Protein AF-A0A367IUX5-F1 (afdb_monomer_lite)

Foldseek 3Di:
DDDDQCPDFQNDPVLLVCCQDQVLLQLVCCVPPVDDRPQKHWDDPVVDPDDFSTKIDGPDQPPDAIEGETEGQEADPVVVVVVLVVQVVSCVVRVHFHEYEYLYAHYYDPCCVPPAWDADPSGNLKIWGDDPPRHPTYIYGYCVSCVVVVPDPDDGRSVSVSSVVVNVCPPVVVVVVVLVVLLVVLVVQLVVLVCQCPDPPDDPDPSVVVSVVSNVVSVVVNVVSVVVVVVVPPPDDDDDDDDPDDDDDDDDDDDDDDDPDPDPPDPPPDDDDDDDDDD

pLDDT: mean 72.61, std 21.46, range [25.81, 96.94]

Radius of gyration: 27.51 Å; chains: 1; bounding box: 72×72×65 Å

Secondary structure (DSSP, 8-state):
----GGGSTT--HHHHHHHTSHHHHHHHHHHHH-PPTTSEEEEP-TTSSS--SEEEEESSTTSS--EEEEEEEEE-HHHHHHHHHHHHHHHHHHSSPPEEEEEEEEEE-HHIIIIIEEE-SS-TT-EEE--TTT-SEEEEE-TGGGHHHHTSSSPPPHHHHHHHHHHHHHSTTTHHHHHHHHHHHHHHHHHHHHHHHT-TT--SSHHHHHHHHHHHHHHHHHHHHHHHHHTTT------PPPPS-------------------SSSSSS----------

Structure (mmCIF, N/CA/C/O backbone):
data_AF-A0A367IUX5-F1
#
_entry.id   AF-A0A367IUX5-F1
#
loop_
_atom_site.group_PDB
_atom_site.id
_atom_site.type_symbol
_atom_site.label_atom_id
_atom_site.label_alt_id
_atom_site.label_comp_id
_atom_site.label_asym_id
_atom_site.label_entity_id
_atom_site.label_seq_id
_atom_site.pdbx_PDB_ins_code
_atom_site.Cartn_x
_atom_site.Cartn_y
_atom_site.Cartn_z
_atom_site.occupancy
_atom_site.B_iso_or_equiv
_atom_site.auth_seq_id
_atom_site.auth_comp_id
_atom_site.auth_asym_id
_atom_site.auth_atom_id
_atom_site.pdbx_PDB_model_num
ATOM 1 N N . PHE A 1 1 ? -21.034 15.510 -16.695 1.00 32.72 1 PHE A N 1
ATOM 2 C CA . PHE A 1 1 ? -19.588 15.496 -16.993 1.00 32.72 1 PHE A CA 1
ATOM 3 C C . PHE A 1 1 ? -18.874 14.576 -16.005 1.00 32.72 1 PHE A C 1
ATOM 5 O O . PHE A 1 1 ? -19.117 14.697 -14.811 1.00 32.72 1 PHE A O 1
ATOM 12 N N . LYS A 1 2 ? -18.080 13.605 -16.476 1.00 25.97 2 LYS A N 1
ATOM 13 C CA . LYS A 1 2 ? -17.294 12.673 -15.644 1.00 25.97 2 LYS A CA 1
ATOM 14 C C . LYS A 1 2 ? -15.874 12.671 -16.215 1.00 25.97 2 LYS A C 1
ATOM 16 O O . LYS A 1 2 ? -15.714 12.341 -17.384 1.00 25.97 2 LYS A O 1
ATOM 21 N N . LEU A 1 3 ? -14.893 13.092 -15.419 1.00 25.81 3 LEU A N 1
ATOM 22 C CA . LEU A 1 3 ? -13.474 13.107 -15.800 1.00 25.81 3 LEU A CA 1
ATOM 23 C C . LEU A 1 3 ? -13.003 11.704 -16.230 1.00 25.81 3 LEU A C 1
ATOM 25 O O . LEU A 1 3 ? -13.494 10.696 -15.702 1.00 25.81 3 LEU A O 1
ATOM 29 N N . SER A 1 4 ? -12.060 11.638 -17.180 1.00 30.62 4 SER A N 1
ATOM 30 C CA . SER A 1 4 ? -11.459 10.381 -17.639 1.00 30.62 4 SER A CA 1
ATOM 31 C C . SER A 1 4 ? -10.750 9.672 -16.474 1.00 30.62 4 SER A C 1
ATOM 33 O O . SER A 1 4 ? -10.143 10.290 -15.601 1.00 30.62 4 SER A O 1
ATOM 35 N N . LYS A 1 5 ? -10.874 8.339 -16.411 1.00 41.50 5 LYS A N 1
ATOM 36 C CA . LYS A 1 5 ? -10.433 7.523 -15.261 1.00 41.50 5 LYS A CA 1
ATOM 37 C C . LYS A 1 5 ? -8.912 7.494 -15.039 1.00 41.50 5 LYS A C 1
ATOM 39 O O . LYS A 1 5 ? -8.492 6.938 -14.034 1.00 41.50 5 LYS A O 1
ATOM 44 N N . GLN A 1 6 ? -8.113 8.042 -15.953 1.00 37.59 6 GLN A N 1
ATOM 45 C CA . GLN A 1 6 ? -6.649 7.940 -15.916 1.00 37.59 6 GLN A CA 1
ATOM 46 C C . GLN A 1 6 ? -6.000 8.949 -14.952 1.00 37.59 6 GLN A C 1
ATOM 48 O O . GLN A 1 6 ? -4.870 8.748 -14.541 1.00 37.59 6 GLN A O 1
ATOM 53 N N . HIS A 1 7 ? -6.751 9.959 -14.499 1.00 37.19 7 HIS A N 1
ATOM 54 C CA . HIS A 1 7 ? -6.278 10.981 -13.556 1.00 37.19 7 HIS A CA 1
ATOM 55 C C . HIS A 1 7 ? -7.108 11.029 -12.265 1.00 37.19 7 HIS A C 1
ATOM 57 O O . HIS A 1 7 ? -7.299 12.087 -11.663 1.00 37.19 7 HIS A O 1
ATOM 63 N N . LYS A 1 8 ? -7.650 9.888 -11.821 1.00 37.97 8 LYS A N 1
ATOM 64 C CA . LYS A 1 8 ? -8.177 9.800 -10.453 1.00 37.97 8 LYS A CA 1
ATOM 65 C C . LYS A 1 8 ? -7.012 9.553 -9.484 1.00 37.97 8 LYS A C 1
ATOM 67 O O . LYS A 1 8 ? -6.176 8.704 -9.780 1.00 37.97 8 LYS A O 1
ATOM 72 N N . PRO A 1 9 ? -6.959 10.216 -8.316 1.00 37.00 9 PRO A N 1
ATOM 73 C CA . PRO A 1 9 ? -6.072 9.797 -7.229 1.00 37.00 9 PRO A CA 1
ATOM 74 C C . PRO A 1 9 ? -6.281 8.295 -6.943 1.00 37.00 9 PRO A C 1
ATOM 76 O O . PRO A 1 9 ? -7.422 7.884 -6.719 1.00 37.00 9 PRO A O 1
ATOM 79 N N . GLY A 1 10 ? -5.222 7.480 -7.041 1.00 46.41 10 GLY A N 1
ATOM 80 C CA . GLY A 1 10 ? -5.299 6.007 -6.962 1.00 46.41 10 GLY A CA 1
ATOM 81 C C . GLY A 1 10 ? -5.536 5.265 -8.291 1.00 46.41 10 GLY A C 1
ATOM 82 O O . GLY A 1 10 ? -5.958 4.112 -8.290 1.00 46.41 10 GLY A O 1
ATOM 83 N N . ALA A 1 11 ? -5.324 5.911 -9.445 1.00 47.44 11 ALA A N 1
ATOM 84 C CA . ALA A 1 11 ? -5.428 5.281 -10.771 1.00 47.44 11 ALA A CA 1
ATOM 85 C C . ALA A 1 11 ? -4.077 4.903 -11.401 1.00 47.44 11 ALA A C 1
ATOM 87 O O . ALA A 1 11 ? -4.065 4.459 -12.553 1.00 47.44 11 ALA A O 1
ATOM 88 N N . ASP A 1 12 ? -2.962 5.063 -10.681 1.00 60.56 12 ASP A N 1
ATOM 89 C CA . ASP A 1 12 ? -1.656 4.715 -11.229 1.00 60.56 12 ASP A CA 1
ATOM 90 C C . ASP A 1 12 ? -1.530 3.193 -11.419 1.00 60.56 12 ASP A C 1
ATOM 92 O O . ASP A 1 12 ? -1.576 2.382 -10.487 1.00 60.56 12 ASP A O 1
ATOM 96 N N . ARG A 1 13 ? -1.407 2.799 -12.687 1.00 64.12 13 ARG A N 1
ATOM 97 C CA . ARG A 1 13 ? -1.283 1.399 -13.089 1.00 64.12 13 ARG A CA 1
ATOM 98 C C . ARG A 1 13 ? 0.085 0.839 -12.715 1.00 64.12 13 ARG A C 1
ATOM 100 O O . ARG A 1 13 ? 0.167 -0.369 -12.494 1.00 64.12 13 ARG A O 1
ATOM 107 N N . LEU A 1 14 ? 1.127 1.668 -12.639 1.00 69.69 14 LEU A N 1
ATOM 108 C CA . LEU A 1 14 ? 2.489 1.221 -12.349 1.00 69.69 14 LEU A CA 1
ATOM 109 C C . LEU A 1 14 ? 2.650 0.841 -10.879 1.00 69.69 14 LEU A C 1
ATOM 111 O O . LEU A 1 14 ? 3.039 -0.295 -10.602 1.00 69.69 14 LEU A O 1
ATOM 115 N N . SER A 1 15 ? 2.227 1.709 -9.960 1.00 75.12 15 SER A N 1
ATOM 116 C CA . SER A 1 15 ? 2.099 1.439 -8.524 1.00 75.12 15 SER A CA 1
ATOM 117 C C . SER A 1 15 ? 1.393 0.112 -8.258 1.00 75.12 15 SER A C 1
ATOM 119 O O . SER A 1 15 ? 1.871 -0.746 -7.509 1.00 75.12 15 SER A O 1
ATOM 121 N N . ARG A 1 16 ? 0.258 -0.108 -8.934 1.00 76.44 16 ARG A N 1
ATOM 122 C CA . ARG A 1 16 ? -0.513 -1.342 -8.777 1.00 76.44 16 ARG A CA 1
ATOM 123 C C . ARG A 1 16 ? 0.230 -2.556 -9.331 1.00 76.44 16 ARG A C 1
ATOM 125 O O . ARG A 1 16 ? 0.238 -3.598 -8.686 1.00 76.44 16 ARG A O 1
ATOM 132 N N . LEU A 1 17 ? 0.870 -2.448 -10.495 1.00 77.88 17 LEU A N 1
ATOM 133 C CA . LEU A 1 17 ? 1.669 -3.538 -11.068 1.00 77.88 17 LEU A CA 1
ATOM 134 C C . LEU A 1 17 ? 2.865 -3.905 -10.182 1.00 77.88 17 LEU A C 1
ATOM 136 O O . LEU A 1 17 ? 3.148 -5.096 -10.028 1.00 77.88 17 LEU A O 1
ATOM 140 N N . LEU A 1 18 ? 3.527 -2.912 -9.582 1.00 82.62 18 LEU A N 1
ATOM 141 C CA . LEU A 1 18 ? 4.604 -3.107 -8.613 1.00 82.62 18 LEU A CA 1
ATOM 142 C C . LEU A 1 18 ? 4.091 -3.848 -7.374 1.00 82.62 18 LEU A C 1
ATOM 144 O O . LEU A 1 18 ? 4.681 -4.844 -6.962 1.00 82.62 18 LEU A O 1
ATOM 148 N N . ALA A 1 19 ? 2.951 -3.419 -6.835 1.00 86.56 19 ALA A N 1
ATOM 149 C CA . ALA A 1 19 ? 2.323 -4.036 -5.671 1.00 86.56 19 ALA A CA 1
ATOM 150 C C . ALA A 1 19 ? 1.877 -5.493 -5.895 1.00 86.56 19 ALA A C 1
ATOM 152 O O . ALA A 1 19 ? 1.728 -6.264 -4.950 1.00 86.56 19 ALA A O 1
ATOM 153 N N . LEU A 1 20 ? 1.702 -5.919 -7.145 1.00 87.75 20 LEU A N 1
ATOM 154 C CA . LEU A 1 20 ? 1.392 -7.312 -7.466 1.00 87.75 20 LEU A CA 1
ATOM 155 C C . LEU A 1 20 ? 2.636 -8.211 -7.564 1.00 87.75 20 LEU A C 1
ATOM 157 O O . LEU A 1 20 ? 2.483 -9.433 -7.624 1.00 87.75 20 LEU A O 1
ATOM 161 N N . GLN A 1 21 ? 3.853 -7.652 -7.565 1.00 87.94 21 GLN A N 1
ATOM 162 C CA . GLN A 1 21 ? 5.078 -8.446 -7.680 1.00 87.94 21 GLN A CA 1
ATOM 163 C C . GLN A 1 21 ? 5.374 -9.216 -6.380 1.00 87.94 21 GLN A C 1
ATOM 165 O O . GLN A 1 21 ? 5.362 -8.616 -5.300 1.00 87.94 21 GLN A O 1
ATOM 170 N N . PRO A 1 22 ? 5.698 -10.523 -6.440 1.00 91.00 22 PRO A N 1
ATOM 171 C CA . PRO A 1 22 ? 5.995 -11.326 -5.252 1.00 91.00 22 PRO A CA 1
ATOM 172 C C . PRO A 1 22 ? 7.094 -10.738 -4.359 1.00 91.00 22 PRO A C 1
ATOM 174 O O . PRO A 1 22 ? 6.989 -10.785 -3.134 1.00 91.00 22 PRO A O 1
ATOM 177 N N . GLU A 1 23 ? 8.138 -10.160 -4.949 1.00 89.75 23 GLU A N 1
ATOM 178 C CA . GLU A 1 23 ? 9.260 -9.534 -4.245 1.00 89.75 23 GLU A CA 1
ATOM 179 C C . GLU A 1 23 ? 8.805 -8.313 -3.443 1.00 89.75 23 GLU A C 1
ATOM 181 O O . GLU A 1 23 ? 9.247 -8.108 -2.309 1.00 89.75 23 GLU A O 1
ATOM 186 N N . PHE A 1 24 ? 7.876 -7.538 -4.004 1.00 90.06 24 PHE A N 1
ATOM 187 C CA . PHE A 1 24 ? 7.285 -6.392 -3.332 1.00 90.06 24 PHE A CA 1
ATOM 188 C C . PHE A 1 24 ? 6.382 -6.834 -2.176 1.00 90.06 24 PHE A C 1
ATOM 190 O O . PHE A 1 24 ? 6.532 -6.348 -1.055 1.00 90.06 24 PHE A O 1
ATOM 197 N N . ILE A 1 25 ? 5.509 -7.821 -2.407 1.00 93.25 25 ILE A N 1
ATOM 198 C CA . ILE A 1 25 ? 4.642 -8.402 -1.368 1.00 93.25 25 ILE A CA 1
ATOM 199 C C . ILE A 1 25 ? 5.485 -8.919 -0.195 1.00 93.25 25 ILE A C 1
ATOM 201 O O . ILE A 1 25 ? 5.195 -8.630 0.969 1.00 93.25 25 ILE A O 1
ATOM 205 N N . ASN A 1 26 ? 6.552 -9.664 -0.492 1.00 93.19 26 ASN A N 1
ATOM 206 C CA . ASN A 1 26 ? 7.465 -10.190 0.519 1.00 93.19 26 ASN A CA 1
ATOM 207 C C . ASN A 1 26 ? 8.174 -9.062 1.272 1.00 93.19 26 ASN A C 1
ATOM 209 O O . ASN A 1 26 ? 8.231 -9.107 2.494 1.00 93.19 26 ASN A O 1
ATOM 213 N N . SER A 1 27 ? 8.651 -8.030 0.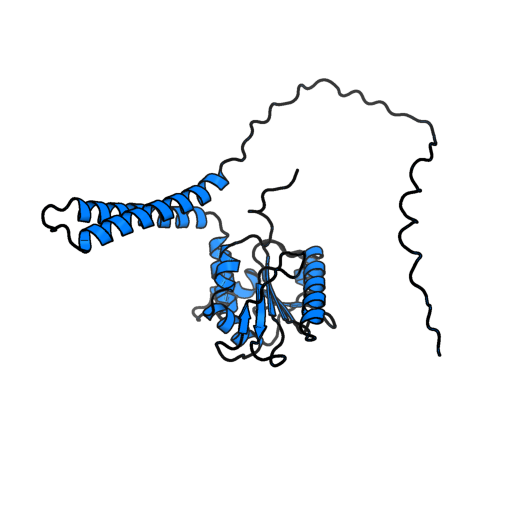572 1.00 91.94 27 SER A N 1
ATOM 214 C CA . SER A 1 27 ? 9.284 -6.865 1.201 1.00 91.94 27 SER A CA 1
ATOM 215 C C . SER A 1 27 ? 8.344 -6.155 2.178 1.00 91.94 27 SER A C 1
ATOM 217 O O . SER A 1 27 ? 8.722 -5.908 3.322 1.00 91.94 27 SER A O 1
ATOM 219 N N . VAL A 1 28 ? 7.102 -5.882 1.765 1.00 93.19 28 VAL A N 1
ATOM 220 C CA . VAL A 1 28 ? 6.104 -5.207 2.611 1.00 93.19 28 VAL A CA 1
ATOM 221 C C . VAL A 1 28 ? 5.730 -6.064 3.820 1.00 93.19 28 VAL A C 1
ATOM 223 O O . VAL A 1 28 ? 5.718 -5.583 4.951 1.00 93.19 28 VAL A O 1
ATOM 226 N N . THR A 1 29 ? 5.436 -7.347 3.604 1.00 94.81 29 THR A N 1
ATOM 227 C CA . THR A 1 29 ? 4.988 -8.251 4.676 1.00 94.81 29 THR A CA 1
ATOM 228 C C . THR A 1 29 ? 6.116 -8.625 5.639 1.00 94.81 29 THR A C 1
ATOM 230 O O . THR A 1 29 ? 5.873 -8.772 6.837 1.00 94.81 29 THR A O 1
ATOM 233 N N . ALA A 1 30 ? 7.358 -8.720 5.166 1.00 93.38 30 ALA A N 1
ATOM 234 C CA . ALA A 1 30 ? 8.521 -8.860 6.033 1.00 93.38 30 ALA A CA 1
ATOM 235 C C . ALA A 1 30 ? 8.727 -7.593 6.871 1.00 93.38 30 ALA A C 1
ATOM 237 O O . ALA A 1 30 ? 8.881 -7.696 8.083 1.00 93.38 30 ALA A O 1
ATOM 238 N N . ALA A 1 31 ? 8.650 -6.410 6.253 1.00 91.94 31 ALA A N 1
ATOM 239 C CA . ALA A 1 31 ? 8.836 -5.146 6.956 1.00 91.94 31 ALA A CA 1
ATOM 240 C C . ALA A 1 31 ? 7.784 -4.930 8.052 1.00 91.94 31 ALA A C 1
ATOM 242 O O . ALA A 1 31 ? 8.153 -4.662 9.187 1.00 91.94 31 ALA A O 1
ATOM 243 N N . LEU A 1 32 ? 6.491 -5.080 7.746 1.00 93.19 32 LEU A N 1
ATOM 244 C CA . LEU A 1 32 ? 5.421 -4.726 8.686 1.00 93.19 32 LEU A CA 1
ATOM 245 C C . LEU A 1 32 ? 5.172 -5.777 9.773 1.00 93.19 32 LEU A C 1
ATOM 247 O O . LEU A 1 32 ? 4.823 -5.428 10.898 1.00 93.19 32 LEU A O 1
ATOM 251 N N . ILE A 1 33 ? 5.288 -7.065 9.437 1.00 93.88 33 ILE A N 1
ATOM 252 C CA . ILE A 1 33 ? 4.829 -8.163 10.308 1.00 93.88 33 ILE A CA 1
ATOM 253 C C . ILE A 1 33 ? 5.815 -9.334 10.389 1.00 93.88 33 ILE A C 1
ATOM 255 O O . ILE A 1 33 ? 5.454 -10.393 10.902 1.00 93.88 33 ILE A O 1
ATOM 259 N N . ASN A 1 34 ? 7.050 -9.166 9.898 1.00 93.31 34 ASN A N 1
ATOM 260 C CA . ASN A 1 34 ? 8.096 -10.196 9.894 1.00 93.31 34 ASN A CA 1
ATOM 261 C C . ASN A 1 34 ? 7.632 -11.530 9.280 1.00 93.31 34 ASN A C 1
ATOM 263 O O . ASN A 1 34 ? 7.976 -12.611 9.762 1.00 93.31 34 ASN A O 1
ATOM 267 N N . SER A 1 35 ? 6.806 -11.468 8.229 1.00 93.50 35 SER A N 1
ATOM 268 C CA . SER A 1 35 ? 6.294 -12.675 7.579 1.00 93.50 35 SER A CA 1
ATOM 269 C C . SER A 1 35 ? 7.365 -13.354 6.710 1.00 93.50 35 SER A C 1
ATOM 271 O O . SER A 1 35 ? 8.092 -12.660 5.998 1.00 93.50 35 SER A O 1
ATOM 273 N N . PRO A 1 36 ? 7.449 -14.700 6.695 1.00 93.94 36 PRO A N 1
ATOM 274 C CA . PRO A 1 36 ? 8.326 -15.418 5.774 1.00 93.94 36 PRO A CA 1
ATOM 275 C C . PRO A 1 36 ? 7.927 -15.213 4.306 1.00 93.94 36 PRO A C 1
ATOM 277 O O . PRO A 1 36 ? 6.737 -15.187 3.971 1.00 93.94 36 PRO A O 1
ATOM 280 N N . SER A 1 37 ? 8.915 -15.165 3.412 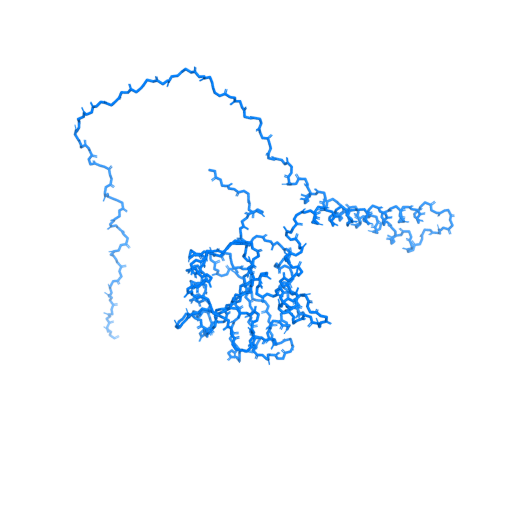1.00 93.44 37 SER A N 1
ATOM 281 C CA . SER A 1 37 ? 8.693 -15.022 1.970 1.00 93.44 37 SER A CA 1
ATOM 282 C C . SER A 1 37 ? 7.753 -16.092 1.406 1.00 93.44 37 SER A C 1
ATOM 284 O O . SER A 1 37 ? 7.843 -17.273 1.739 1.00 93.44 37 SER A O 1
ATOM 286 N N . GLY A 1 38 ? 6.847 -15.681 0.519 1.00 92.56 38 GLY A N 1
ATOM 287 C CA . GLY A 1 38 ? 5.880 -16.557 -0.146 1.00 92.56 38 GLY A CA 1
ATOM 288 C C . GLY A 1 38 ? 4.644 -16.906 0.689 1.00 92.56 38 GLY A C 1
ATOM 289 O O . GLY A 1 38 ? 3.773 -17.629 0.191 1.00 92.56 38 GLY A O 1
ATOM 290 N N . THR A 1 39 ? 4.537 -16.388 1.917 1.00 95.00 39 THR A N 1
ATOM 291 C CA . THR A 1 39 ? 3.391 -16.611 2.817 1.00 95.00 39 THR A CA 1
ATOM 292 C C . THR A 1 39 ? 2.149 -15.826 2.402 1.00 95.00 39 THR A C 1
ATOM 294 O O . THR A 1 39 ? 1.029 -16.295 2.610 1.00 95.00 39 THR A O 1
ATOM 297 N N . HIS A 1 40 ? 2.333 -14.646 1.812 1.00 94.94 40 HIS A N 1
ATOM 298 C CA . HIS A 1 40 ? 1.250 -13.752 1.411 1.00 94.94 40 HIS A CA 1
ATOM 299 C C . HIS A 1 40 ? 1.038 -13.756 -0.104 1.00 94.94 40 HIS A C 1
ATOM 301 O O . HIS A 1 40 ? 1.956 -14.041 -0.875 1.00 94.94 40 HIS A O 1
ATOM 307 N N . ILE A 1 41 ? -0.188 -13.446 -0.520 1.00 93.56 41 ILE A N 1
ATOM 308 C CA . ILE A 1 41 ? -0.580 -13.220 -1.915 1.00 93.56 41 ILE A CA 1
ATOM 309 C C . ILE A 1 41 ? -1.459 -11.983 -2.016 1.00 93.56 41 ILE A C 1
ATOM 311 O O . ILE A 1 41 ? -2.090 -11.588 -1.036 1.00 93.56 41 ILE A O 1
ATOM 315 N N . SER A 1 42 ? -1.547 -11.424 -3.219 1.00 90.94 42 SER A N 1
ATOM 316 C CA . SER A 1 42 ? -2.590 -10.459 -3.545 1.00 90.94 42 SER A CA 1
ATOM 317 C C . SER A 1 42 ? -3.949 -11.160 -3.648 1.00 90.94 42 SER A C 1
ATOM 319 O O . SER A 1 42 ? -4.083 -12.172 -4.341 1.00 90.94 42 SER A O 1
ATOM 321 N N . ALA A 1 43 ? -4.947 -10.640 -2.936 1.00 86.38 43 ALA A N 1
ATOM 322 C CA . ALA A 1 43 ? -6.328 -11.090 -3.024 1.00 86.38 43 ALA A CA 1
ATOM 323 C C . ALA A 1 43 ? -7.089 -10.308 -4.110 1.00 86.38 43 ALA A C 1
ATOM 325 O O . ALA A 1 43 ? -6.878 -9.101 -4.255 1.00 86.38 43 ALA A O 1
ATOM 326 N N . PRO A 1 44 ? -8.027 -10.948 -4.836 1.00 73.31 44 PRO A N 1
ATOM 327 C CA . PRO A 1 44 ? -8.917 -10.236 -5.744 1.00 73.31 44 PRO A CA 1
ATOM 328 C C . PRO A 1 44 ? -9.742 -9.179 -4.999 1.00 73.31 44 PRO A C 1
ATOM 330 O O . PRO A 1 44 ? -10.415 -9.488 -4.017 1.00 73.31 44 PRO A O 1
ATOM 333 N N . THR A 1 45 ? -9.753 -7.948 -5.508 1.00 66.00 45 THR A N 1
ATOM 334 C CA . THR A 1 45 ? -10.511 -6.813 -4.945 1.00 66.00 45 THR A CA 1
ATOM 335 C C . THR A 1 45 ? -11.949 -6.715 -5.477 1.00 66.00 45 THR A C 1
ATOM 337 O O . THR A 1 45 ? -12.675 -5.783 -5.158 1.00 66.00 45 THR A O 1
ATOM 340 N N . ILE A 1 46 ? -12.387 -7.708 -6.261 1.00 56.88 46 ILE A N 1
ATOM 341 C CA . ILE A 1 46 ? -13.652 -7.722 -7.022 1.00 56.88 46 ILE A CA 1
ATOM 342 C C . ILE A 1 46 ? -14.895 -7.751 -6.109 1.00 56.88 46 ILE A C 1
ATOM 344 O O . ILE A 1 46 ? -15.992 -7.410 -6.535 1.00 56.88 46 ILE A O 1
ATOM 348 N N . PHE A 1 47 ? -14.739 -8.147 -4.844 1.00 50.78 47 PHE A N 1
ATOM 349 C CA . PHE A 1 47 ? -15.851 -8.345 -3.906 1.00 50.78 47 PHE A CA 1
ATOM 350 C C . PHE A 1 47 ? -16.405 -7.057 -3.290 1.00 50.78 47 PHE A C 1
ATOM 352 O O . PHE A 1 47 ? -17.327 -7.115 -2.480 1.00 50.78 47 PHE A O 1
ATOM 359 N N . LEU A 1 48 ? -15.844 -5.904 -3.640 1.00 51.66 48 LEU A N 1
ATOM 360 C CA . LEU A 1 48 ? -16.146 -4.638 -3.002 1.00 51.66 48 LEU A CA 1
ATOM 361 C C . LEU A 1 48 ? -16.438 -3.634 -4.117 1.00 51.66 48 LEU A C 1
ATOM 363 O O . LEU A 1 48 ? -15.594 -3.409 -4.976 1.00 51.66 48 LEU A O 1
ATOM 367 N N . ASP A 1 49 ? -17.616 -3.007 -4.105 1.00 44.97 49 ASP A N 1
ATOM 368 C CA . ASP A 1 49 ? -18.037 -1.943 -5.045 1.00 44.97 49 ASP A CA 1
ATOM 369 C C . ASP A 1 49 ? -17.154 -0.666 -4.971 1.00 44.97 49 ASP A C 1
ATOM 371 O O . ASP A 1 49 ? -17.549 0.431 -5.374 1.00 44.97 49 ASP A O 1
ATOM 375 N N . LYS A 1 50 ? -15.946 -0.777 -4.411 1.00 50.78 50 LYS A N 1
ATOM 376 C CA . LYS A 1 50 ? -14.969 0.283 -4.213 1.00 50.78 50 LYS A CA 1
ATOM 377 C C . LYS A 1 50 ? -13.614 -0.177 -4.757 1.00 50.78 50 LYS A C 1
ATOM 379 O O . LYS A 1 50 ? -13.191 -1.302 -4.532 1.00 50.78 50 LYS A O 1
ATOM 384 N N . GLU A 1 51 ? -12.933 0.698 -5.488 1.00 55.75 51 GLU A N 1
ATOM 385 C CA . GLU A 1 51 ? -11.586 0.452 -6.014 1.00 55.75 51 GLU A CA 1
ATOM 386 C C . GLU A 1 51 ? -10.564 0.694 -4.879 1.00 55.75 51 GLU A C 1
ATOM 388 O O . GLU A 1 51 ? -10.264 1.840 -4.540 1.00 55.75 51 GLU A O 1
ATOM 393 N N . TYR A 1 52 ? -10.103 -0.387 -4.244 1.00 66.25 52 TYR A N 1
ATOM 394 C CA . TYR A 1 52 ? -8.866 -0.454 -3.448 1.00 66.25 52 TYR A CA 1
ATOM 395 C C . TYR A 1 52 ? -7.742 -0.790 -4.421 1.00 66.25 52 TYR A C 1
ATOM 397 O O . TYR A 1 52 ? -7.994 -1.508 -5.399 1.00 66.25 52 TYR A O 1
ATOM 405 N N . ASP A 1 53 ? -6.516 -0.357 -4.145 1.00 71.00 53 ASP A N 1
ATOM 406 C CA . ASP A 1 53 ? -5.407 -0.714 -5.028 1.00 71.00 53 ASP A CA 1
ATOM 407 C C . ASP A 1 53 ? -5.047 -2.191 -4.894 1.00 71.00 53 ASP A C 1
ATOM 409 O O . ASP A 1 53 ? -5.199 -2.941 -5.864 1.00 71.00 53 ASP A O 1
ATOM 413 N N . VAL A 1 54 ? -4.606 -2.630 -3.708 1.00 87.44 54 VAL A N 1
ATOM 414 C CA . VAL A 1 54 ? -4.224 -4.030 -3.470 1.00 87.44 54 VAL A CA 1
ATOM 415 C C . VAL A 1 54 ? -4.493 -4.458 -2.023 1.00 87.44 54 VAL A C 1
ATOM 417 O O . VAL A 1 54 ? -4.315 -3.687 -1.085 1.00 87.44 54 VAL A O 1
ATOM 420 N N . ILE A 1 55 ? -4.889 -5.720 -1.825 1.00 92.06 55 ILE A N 1
ATOM 421 C CA . ILE A 1 55 ? -4.974 -6.350 -0.499 1.00 92.06 55 ILE A CA 1
ATOM 422 C C . ILE A 1 55 ? -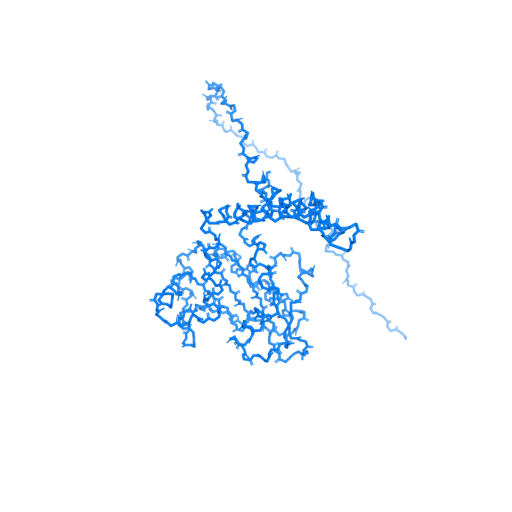4.047 -7.563 -0.473 1.00 92.06 55 ILE A C 1
ATOM 424 O O . ILE A 1 55 ? -4.132 -8.423 -1.350 1.00 92.06 55 ILE A O 1
ATOM 428 N N . TYR A 1 56 ? -3.197 -7.664 0.546 1.00 94.62 56 TYR A N 1
ATOM 429 C CA . TYR A 1 56 ? -2.399 -8.854 0.817 1.00 94.62 56 TYR A CA 1
ATOM 430 C C . TYR A 1 56 ? -3.042 -9.704 1.900 1.00 94.62 56 TYR A C 1
ATOM 432 O O . TYR A 1 56 ? -3.417 -9.209 2.963 1.00 94.62 56 TYR A O 1
ATOM 440 N N . VAL A 1 57 ? -3.126 -11.004 1.640 1.00 94.50 57 VAL A N 1
ATOM 441 C CA . VAL A 1 57 ? -3.676 -11.993 2.569 1.00 94.50 57 VAL A CA 1
ATOM 442 C C . VAL A 1 57 ? -2.719 -13.160 2.720 1.00 94.50 57 VAL A C 1
ATOM 444 O O . VAL A 1 57 ? -1.999 -13.516 1.782 1.00 94.50 57 VAL A O 1
ATOM 447 N N . SER A 1 58 ? -2.697 -13.764 3.905 1.00 94.38 58 SER A N 1
ATOM 448 C CA . SER A 1 58 ? -1.918 -14.977 4.117 1.00 94.38 58 SER A CA 1
ATOM 449 C C . SER A 1 58 ? -2.576 -16.169 3.430 1.00 94.38 58 SER A C 1
ATOM 451 O O . SER A 1 58 ? -3.790 -16.354 3.503 1.00 94.38 58 SER A O 1
ATOM 453 N N . LYS A 1 59 ? -1.755 -17.025 2.817 1.00 92.12 59 LYS A N 1
ATOM 454 C CA . LYS A 1 59 ? -2.180 -18.348 2.337 1.00 92.12 59 LYS A CA 1
ATOM 455 C C . LYS A 1 59 ? -2.587 -19.270 3.487 1.00 92.12 59 LYS A C 1
ATOM 457 O O . LYS A 1 59 ? -3.336 -20.220 3.276 1.00 92.12 59 LYS A O 1
ATOM 462 N N . ILE A 1 60 ? -2.062 -19.017 4.686 1.00 87.81 60 ILE A N 1
ATOM 463 C CA . ILE A 1 60 ? -2.379 -19.774 5.889 1.00 87.81 60 ILE A CA 1
ATOM 464 C C . ILE A 1 60 ? -3.474 -19.002 6.617 1.00 87.81 60 ILE A C 1
ATOM 466 O O . ILE A 1 60 ? -3.266 -17.883 7.087 1.00 87.81 60 ILE A O 1
ATOM 470 N N . ALA A 1 61 ? -4.661 -19.599 6.682 1.00 82.31 61 ALA A N 1
ATOM 471 C CA . ALA A 1 61 ? -5.815 -18.953 7.284 1.00 82.31 61 ALA A CA 1
ATOM 472 C C . ALA A 1 61 ? -5.491 -18.472 8.706 1.00 82.31 61 ALA A C 1
ATOM 474 O O . ALA A 1 61 ? -5.006 -19.232 9.544 1.00 82.31 61 ALA A O 1
ATOM 475 N N . ASN A 1 62 ? -5.785 -17.200 8.961 1.00 77.81 62 ASN A N 1
ATOM 476 C CA . ASN A 1 62 ? -5.688 -16.544 10.261 1.00 77.81 62 ASN A CA 1
ATOM 477 C C . ASN A 1 62 ? -4.292 -16.467 10.906 1.00 77.81 62 ASN A C 1
ATOM 479 O O . ASN A 1 62 ? -4.201 -16.105 12.079 1.00 77.81 62 ASN A O 1
ATOM 483 N N . SER A 1 63 ? -3.203 -16.757 10.185 1.00 88.88 63 SER A N 1
ATOM 484 C CA . SER A 1 63 ? -1.855 -16.667 10.770 1.00 88.88 63 SER A CA 1
ATOM 485 C C . SER A 1 63 ? -1.299 -15.239 10.800 1.00 88.88 63 SER A C 1
ATOM 487 O O . SER A 1 63 ? -0.507 -14.909 11.677 1.00 88.88 63 SER A O 1
ATOM 489 N N . PHE A 1 64 ? -1.709 -14.390 9.853 1.00 94.50 64 PHE A N 1
ATOM 490 C CA . PHE A 1 64 ? -1.257 -13.003 9.727 1.00 94.50 64 PHE A CA 1
ATOM 491 C C . PHE A 1 64 ? -2.431 -12.067 9.412 1.00 94.50 64 PHE A C 1
ATOM 493 O O . PHE A 1 64 ? -3.405 -12.505 8.790 1.00 94.50 64 PHE A O 1
ATOM 500 N N . PRO A 1 65 ? -2.372 -10.791 9.840 1.00 95.50 65 PRO A N 1
ATOM 501 C CA . PRO A 1 65 ? -3.397 -9.820 9.486 1.00 95.50 65 PRO A CA 1
ATOM 502 C C . PRO A 1 65 ? -3.381 -9.522 7.980 1.00 95.50 65 PRO A C 1
ATOM 504 O O . PRO A 1 65 ? -2.299 -9.457 7.392 1.00 95.50 65 PRO A O 1
ATOM 507 N N . PRO A 1 66 ? -4.548 -9.286 7.355 1.00 95.25 66 PRO A N 1
ATOM 508 C CA . PRO A 1 66 ? -4.593 -8.723 6.014 1.00 95.25 66 PRO A CA 1
ATOM 509 C C . PRO A 1 66 ? -3.929 -7.342 5.978 1.00 95.25 66 PRO A C 1
ATOM 511 O O . PRO A 1 66 ? -4.012 -6.585 6.948 1.00 95.25 66 PRO A O 1
ATOM 514 N N . ILE A 1 67 ? -3.308 -6.996 4.854 1.00 96.31 67 ILE A N 1
ATOM 515 C CA . ILE A 1 67 ? -2.694 -5.681 4.640 1.00 96.31 67 ILE A CA 1
ATOM 516 C C . ILE A 1 67 ? -3.400 -5.014 3.467 1.00 96.31 67 ILE A C 1
ATOM 518 O O . ILE A 1 67 ? -3.431 -5.568 2.373 1.00 96.31 67 ILE A O 1
ATOM 522 N N . ILE A 1 68 ? -3.971 -3.839 3.697 1.00 94.12 68 ILE A N 1
ATOM 523 C CA . ILE A 1 68 ? -4.558 -2.994 2.658 1.00 94.12 68 ILE A CA 1
ATOM 524 C C . ILE A 1 68 ? -3.476 -2.015 2.217 1.00 94.12 68 ILE A C 1
ATOM 526 O O . ILE A 1 68 ? -2.916 -1.306 3.055 1.00 94.12 68 ILE A O 1
ATOM 530 N N . LEU A 1 69 ? -3.185 -1.991 0.921 1.00 92.44 69 LEU A N 1
ATOM 531 C CA . LEU A 1 69 ? -2.200 -1.107 0.323 1.00 92.44 69 LEU A CA 1
ATOM 532 C C . LEU A 1 69 ? -2.885 -0.097 -0.593 1.00 92.44 69 LEU A C 1
ATOM 534 O O . LEU A 1 69 ? -3.670 -0.482 -1.458 1.00 92.44 69 LEU A O 1
ATOM 538 N N . GLU A 1 70 ? -2.551 1.176 -0.411 1.00 89.50 70 GLU A N 1
ATOM 539 C CA . GLU A 1 70 ? -3.114 2.297 -1.163 1.00 89.50 70 GLU A CA 1
ATOM 540 C C . GLU A 1 70 ? -2.000 3.221 -1.660 1.00 89.50 70 GLU A C 1
ATOM 542 O O . GLU A 1 70 ? -1.124 3.613 -0.886 1.00 89.50 70 GLU A O 1
ATOM 547 N N . PHE A 1 71 ? -2.068 3.622 -2.928 1.00 85.19 71 PHE A N 1
ATOM 548 C CA . PHE A 1 71 ? -1.207 4.650 -3.508 1.00 85.19 71 PHE A CA 1
ATOM 549 C C . PHE A 1 71 ? -2.057 5.881 -3.783 1.00 85.19 71 PHE A C 1
ATOM 551 O O . PHE A 1 71 ? -2.959 5.873 -4.619 1.00 85.19 71 PHE A O 1
ATOM 558 N N . GLN A 1 72 ? -1.814 6.960 -3.046 1.00 82.69 72 GLN A N 1
ATOM 559 C CA . GLN A 1 72 ? -2.691 8.123 -3.079 1.00 82.69 72 GLN A CA 1
ATOM 560 C C . GLN A 1 72 ? -1.908 9.398 -3.348 1.00 82.69 72 GLN A C 1
ATOM 562 O O . GLN A 1 72 ? -1.076 9.840 -2.558 1.00 82.69 72 GLN A O 1
ATOM 567 N N . ALA A 1 73 ? -2.258 10.056 -4.452 1.00 77.62 73 ALA A N 1
ATOM 568 C CA . ALA A 1 73 ? -1.772 11.398 -4.735 1.00 77.62 73 ALA A CA 1
ATOM 569 C C . ALA A 1 73 ? -2.303 12.404 -3.702 1.00 77.62 73 ALA A C 1
ATOM 571 O O . ALA A 1 73 ? -1.573 13.302 -3.298 1.00 77.62 73 ALA A O 1
ATOM 572 N N . LYS A 1 74 ? -3.554 12.239 -3.245 1.00 80.88 74 LYS A N 1
ATOM 573 C CA . LYS A 1 74 ? -4.195 13.147 -2.290 1.00 80.88 74 LYS A CA 1
ATOM 574 C C . LYS A 1 74 ? -4.731 12.414 -1.066 1.00 80.88 74 LYS A C 1
ATOM 576 O O . LYS A 1 74 ? -5.557 11.515 -1.206 1.00 80.88 74 LYS A O 1
ATOM 581 N N . VAL A 1 75 ? -4.321 12.854 0.123 1.00 84.50 75 VAL A N 1
ATOM 582 C CA . VAL A 1 75 ? -4.804 12.325 1.409 1.00 84.50 75 VAL A CA 1
ATOM 583 C C . VAL A 1 75 ? -5.573 13.419 2.148 1.00 84.50 75 VAL A C 1
ATOM 585 O O . VAL A 1 75 ? -5.005 14.392 2.640 1.00 84.50 75 VAL A O 1
ATOM 588 N N . ASN A 1 76 ? -6.894 13.256 2.207 1.00 85.81 76 ASN A N 1
ATOM 589 C CA . ASN A 1 76 ? -7.826 14.124 2.925 1.00 85.81 76 ASN A CA 1
ATOM 590 C C . ASN A 1 76 ? -8.742 13.294 3.842 1.00 85.81 76 ASN A C 1
ATOM 592 O O . ASN A 1 76 ? -8.682 12.062 3.853 1.00 85.81 76 ASN A O 1
ATOM 596 N N . LEU A 1 77 ? -9.608 13.962 4.606 1.00 86.56 77 LEU A N 1
ATOM 597 C CA . LEU A 1 77 ? -10.483 13.282 5.563 1.00 86.56 77 LEU A CA 1
ATOM 598 C C . LEU A 1 77 ? -11.450 12.296 4.877 1.00 86.56 77 LEU A C 1
ATOM 600 O O . LEU A 1 77 ? -11.687 11.207 5.398 1.00 86.56 77 L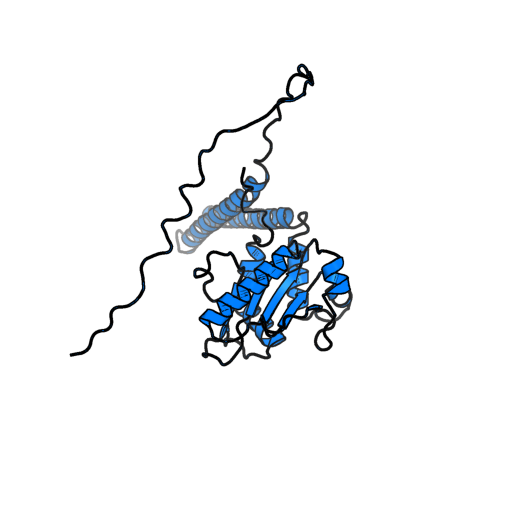EU A O 1
ATOM 604 N N . ASP A 1 78 ? -11.933 12.625 3.675 1.00 86.62 78 ASP A N 1
ATOM 605 C CA . ASP A 1 78 ? -12.781 11.728 2.877 1.00 86.62 78 ASP A CA 1
ATOM 606 C C . ASP A 1 78 ? -12.059 10.425 2.516 1.00 86.62 78 ASP A C 1
ATOM 608 O O . ASP A 1 78 ? -12.637 9.338 2.602 1.00 86.62 78 ASP A O 1
ATOM 612 N N . PHE A 1 79 ? -10.779 10.513 2.140 1.00 87.88 79 PHE A N 1
ATOM 613 C CA . PHE A 1 79 ? -9.948 9.338 1.909 1.00 87.88 79 PHE A CA 1
ATOM 614 C C . PHE A 1 79 ? -9.793 8.508 3.186 1.00 87.88 79 PHE A C 1
ATOM 616 O O . PHE A 1 79 ? -9.983 7.296 3.124 1.00 87.88 79 PHE A O 1
ATOM 623 N N . ILE A 1 80 ? -9.517 9.130 4.336 1.00 89.50 80 ILE A N 1
ATOM 624 C CA . ILE A 1 80 ? -9.374 8.403 5.607 1.00 89.50 80 ILE A CA 1
ATOM 625 C C . ILE A 1 80 ? -10.667 7.659 5.959 1.00 89.50 80 ILE A C 1
ATOM 627 O O . ILE A 1 80 ? -10.631 6.464 6.250 1.00 89.50 80 ILE A O 1
ATOM 631 N N . HIS A 1 81 ? -11.830 8.308 5.855 1.00 89.25 81 HIS A N 1
ATOM 632 C CA . HIS A 1 81 ? -13.117 7.644 6.081 1.00 89.25 81 HIS A CA 1
ATOM 633 C C . HIS A 1 81 ? -13.371 6.501 5.093 1.00 89.25 81 HIS A C 1
ATOM 635 O O . HIS A 1 81 ? -13.892 5.446 5.470 1.00 89.25 81 HIS A O 1
ATOM 641 N N . ARG A 1 82 ? -12.971 6.675 3.831 1.00 88.81 82 ARG A N 1
ATOM 642 C CA . ARG A 1 82 ? -13.036 5.616 2.823 1.00 88.81 82 ARG A CA 1
ATOM 643 C C . ARG A 1 82 ? -12.132 4.438 3.201 1.00 88.81 82 ARG A C 1
ATOM 645 O O . ARG A 1 82 ? -12.632 3.315 3.233 1.00 88.81 82 ARG A O 1
ATOM 652 N N . ALA A 1 83 ? -10.884 4.684 3.585 1.00 90.38 83 ALA A N 1
ATOM 653 C CA . ALA A 1 83 ? -9.949 3.665 4.055 1.00 90.38 83 ALA A CA 1
ATOM 654 C C . ALA A 1 83 ? -10.432 2.967 5.341 1.00 90.38 83 ALA A C 1
ATOM 656 O O . ALA A 1 83 ? -10.279 1.763 5.498 1.00 90.38 83 ALA A O 1
ATOM 657 N N . PHE A 1 84 ? -11.127 3.659 6.239 1.00 92.44 84 PHE A N 1
ATOM 658 C CA . PHE A 1 84 ? -11.768 3.007 7.384 1.00 92.44 84 PHE A CA 1
ATOM 659 C C . PHE A 1 84 ? -12.918 2.090 6.966 1.00 92.44 84 PHE A C 1
ATOM 661 O O . PHE A 1 84 ? -13.042 0.978 7.481 1.00 92.44 84 PHE A O 1
ATOM 668 N N . SER A 1 85 ? -13.723 2.497 5.980 1.00 90.19 85 SER A N 1
ATOM 669 C CA . SER A 1 85 ? -14.749 1.610 5.421 1.00 90.19 85 SER A CA 1
ATOM 670 C C . SER A 1 85 ? -14.135 0.355 4.793 1.00 90.19 85 SER A C 1
ATOM 672 O O . SER A 1 85 ? -14.708 -0.725 4.894 1.00 90.19 85 SER A O 1
ATOM 674 N N . TYR A 1 86 ? -12.939 0.477 4.213 1.00 90.12 86 TYR A N 1
ATOM 675 C CA . TYR A 1 86 ? -12.192 -0.638 3.646 1.00 90.12 86 TYR A CA 1
ATOM 676 C C . TYR A 1 86 ? -11.844 -1.684 4.698 1.00 90.12 86 TYR A C 1
ATOM 678 O O . TYR A 1 86 ? -12.078 -2.876 4.488 1.00 90.12 86 TYR A O 1
ATOM 686 N N . CYS A 1 87 ? -11.368 -1.234 5.856 1.00 93.19 87 CYS A N 1
ATOM 687 C CA . CYS A 1 87 ? -11.027 -2.126 6.950 1.00 93.19 87 CYS A CA 1
ATOM 688 C C . CYS A 1 87 ? -12.223 -2.930 7.458 1.00 93.19 87 CYS A C 1
ATOM 690 O O . CYS A 1 87 ? -12.083 -4.117 7.746 1.00 93.19 87 CYS A O 1
ATOM 692 N N . MET A 1 88 ? -13.402 -2.305 7.526 1.00 91.50 88 MET A N 1
ATOM 693 C CA . MET A 1 88 ? -14.622 -2.979 7.972 1.00 91.50 88 MET A CA 1
ATOM 694 C C . MET A 1 88 ? -15.024 -4.113 7.030 1.00 91.50 88 MET A C 1
ATOM 696 O O . MET A 1 88 ? -15.435 -5.177 7.489 1.00 91.50 88 MET A O 1
ATOM 700 N N . GLU A 1 89 ? -14.882 -3.917 5.721 1.00 88.81 89 GLU A N 1
ATOM 701 C CA . GLU A 1 89 ? -15.195 -4.958 4.741 1.00 88.81 89 GLU A CA 1
ATOM 702 C C . GLU A 1 89 ? -14.190 -6.115 4.782 1.00 88.81 89 GLU A C 1
ATOM 704 O O . GLU A 1 89 ? -14.579 -7.284 4.808 1.00 88.81 89 GLU A O 1
ATOM 709 N N . VAL A 1 90 ? -12.898 -5.803 4.899 1.00 90.75 90 VAL A N 1
ATOM 710 C CA . VAL A 1 90 ? -11.857 -6.822 5.089 1.00 90.75 90 VAL A CA 1
ATOM 711 C C . VAL A 1 90 ? -12.087 -7.597 6.389 1.00 90.75 90 VAL A C 1
ATOM 713 O O . VAL A 1 90 ? -11.997 -8.825 6.403 1.00 90.75 90 VAL A O 1
ATOM 716 N N . TYR A 1 91 ? -12.472 -6.923 7.474 1.00 92.81 91 TYR A N 1
ATOM 717 C CA . TYR A 1 91 ? -12.803 -7.593 8.728 1.00 92.81 91 TYR A CA 1
ATOM 718 C C . TYR A 1 91 ? -14.000 -8.541 8.584 1.00 92.81 91 TYR A C 1
ATOM 720 O O . TYR A 1 91 ? -13.934 -9.666 9.070 1.00 92.81 91 TYR A O 1
ATOM 728 N N . LYS A 1 92 ? -15.070 -8.148 7.879 1.00 91.25 92 LYS A N 1
ATOM 729 C CA . LYS A 1 92 ? -16.215 -9.044 7.620 1.00 91.25 92 LYS A CA 1
ATOM 730 C C . LYS A 1 92 ? -15.795 -10.316 6.884 1.00 91.25 92 LYS A C 1
ATOM 732 O O . LYS A 1 92 ? -16.327 -11.385 7.171 1.00 91.25 92 LYS A O 1
ATOM 737 N N . GLN A 1 93 ? -14.852 -10.205 5.950 1.00 89.06 93 GLN A N 1
ATOM 738 C CA . GLN A 1 93 ? -14.403 -11.334 5.141 1.00 89.06 93 GLN A CA 1
ATOM 739 C C . GLN A 1 93 ? -13.425 -12.257 5.883 1.00 89.06 93 GLN A C 1
ATOM 741 O O . GLN A 1 93 ? -13.538 -13.476 5.775 1.00 89.06 93 GLN A O 1
ATOM 746 N N . TYR A 1 94 ? -12.472 -11.696 6.633 1.00 90.69 94 TYR A N 1
ATOM 747 C CA . TYR A 1 94 ? -11.363 -12.458 7.225 1.00 90.69 94 TYR A CA 1
ATOM 748 C C . TYR A 1 94 ? -11.430 -12.576 8.753 1.00 90.69 94 TYR A C 1
ATOM 750 O O . TYR A 1 94 ? -10.614 -13.272 9.345 1.00 90.69 94 TYR A O 1
ATOM 758 N N . SER A 1 95 ? -12.383 -11.908 9.411 1.00 92.75 95 SER A N 1
ATOM 759 C CA . SER A 1 95 ? -12.533 -11.847 10.878 1.00 92.75 95 SER A CA 1
ATOM 760 C C . SER A 1 95 ? -11.280 -11.369 11.627 1.00 92.75 95 SER A C 1
ATOM 762 O O . SER A 1 95 ? -11.106 -11.642 12.815 1.00 92.75 95 SER A O 1
ATOM 764 N N . ILE A 1 96 ? -10.393 -10.641 10.940 1.00 94.19 96 ILE A N 1
ATOM 765 C CA . ILE A 1 96 ? -9.136 -10.118 11.477 1.00 94.19 96 ILE A CA 1
ATOM 766 C C . ILE A 1 96 ? -8.997 -8.658 11.065 1.00 94.19 96 ILE A C 1
ATOM 768 O O . ILE A 1 96 ? -9.152 -8.324 9.892 1.00 94.19 96 ILE A O 1
ATOM 772 N N . LEU A 1 97 ? -8.705 -7.788 12.038 1.00 95.75 97 LEU A N 1
ATOM 773 C CA . LEU A 1 97 ? -8.452 -6.374 11.764 1.00 95.75 97 LEU A CA 1
ATOM 774 C C . LEU A 1 97 ? -7.207 -6.232 10.872 1.00 95.75 97 LEU A C 1
ATOM 776 O O . LEU A 1 97 ? -6.168 -6.816 11.212 1.00 95.75 97 LEU A O 1
ATOM 780 N N . PRO A 1 98 ? -7.293 -5.476 9.764 1.00 96.00 98 PRO A N 1
ATOM 781 C CA . PRO A 1 98 ? -6.182 -5.320 8.839 1.00 96.00 98 PRO A CA 1
ATOM 782 C C . PRO A 1 98 ? -5.161 -4.289 9.320 1.00 96.00 98 PRO A C 1
ATOM 784 O O . PRO A 1 98 ? -5.410 -3.527 10.256 1.00 96.00 98 PRO A O 1
ATOM 787 N N . ILE A 1 99 ? -4.017 -4.250 8.644 1.00 96.94 99 ILE A N 1
ATOM 788 C CA . ILE A 1 99 ? -3.079 -3.123 8.654 1.00 96.94 99 ILE A CA 1
ATOM 789 C C . ILE A 1 99 ? -3.314 -2.316 7.377 1.00 96.94 99 ILE A C 1
ATOM 791 O O . ILE A 1 99 ? -3.415 -2.901 6.302 1.00 96.94 99 ILE A O 1
ATOM 795 N N . VAL A 1 100 ? -3.396 -0.993 7.480 1.00 95.62 100 VAL A N 1
ATOM 796 C CA . VAL A 1 100 ? -3.459 -0.102 6.314 1.00 95.62 100 VAL A CA 1
ATOM 797 C C . VAL A 1 100 ? -2.090 0.522 6.102 1.00 95.62 100 VAL A C 1
ATOM 799 O O . VAL A 1 100 ? -1.497 1.027 7.053 1.00 95.62 100 VAL A O 1
ATOM 802 N N . LEU A 1 101 ? -1.598 0.493 4.868 1.00 94.75 101 LEU A N 1
ATOM 803 C CA . LEU A 1 101 ? -0.374 1.164 4.455 1.00 94.75 101 LEU A CA 1
ATOM 804 C C . LEU A 1 101 ? -0.672 2.051 3.246 1.00 94.75 101 LEU A C 1
ATOM 806 O O . LEU A 1 101 ? -1.092 1.564 2.196 1.00 94.75 101 LEU A O 1
ATOM 810 N N . VAL A 1 102 ? -0.438 3.351 3.406 1.00 92.19 102 VAL A N 1
ATOM 811 C CA . VAL A 1 102 ? -0.680 4.356 2.372 1.00 92.19 102 VAL A CA 1
ATOM 812 C C . VAL A 1 102 ? 0.645 4.960 1.919 1.00 92.19 102 VAL A C 1
ATOM 814 O O . VAL A 1 102 ? 1.371 5.560 2.714 1.00 92.19 102 VAL A O 1
ATOM 817 N N . PHE A 1 103 ? 0.939 4.835 0.629 1.00 87.88 103 PHE A N 1
ATOM 818 C CA . PHE A 1 103 ? 1.991 5.588 -0.041 1.00 87.88 103 PHE A CA 1
ATOM 819 C C . PHE A 1 103 ? 1.405 6.903 -0.536 1.00 87.88 103 PHE A C 1
ATOM 821 O O . PHE A 1 103 ? 0.574 6.923 -1.447 1.00 87.88 103 PHE A O 1
ATOM 828 N N . TYR A 1 104 ? 1.801 7.999 0.101 1.00 81.88 104 TYR A N 1
ATOM 829 C CA . TYR A 1 104 ? 1.303 9.325 -0.214 1.00 81.88 104 TYR A CA 1
ATOM 830 C C . TYR A 1 104 ? 2.318 10.131 -1.023 1.00 81.88 104 TYR A C 1
ATOM 832 O O . TYR A 1 104 ? 3.489 10.236 -0.653 1.00 81.88 104 TYR A O 1
ATOM 840 N N . ILE A 1 105 ? 1.838 10.711 -2.126 1.00 70.38 105 ILE A N 1
ATOM 841 C CA . ILE A 1 105 ? 2.723 11.122 -3.217 1.00 70.38 105 ILE A CA 1
ATOM 842 C C . ILE A 1 105 ? 2.698 12.637 -3.488 1.00 70.38 105 ILE A C 1
ATOM 844 O O . ILE A 1 105 ? 3.732 13.171 -3.882 1.00 70.38 105 ILE A O 1
ATOM 848 N N . LYS A 1 106 ? 1.581 13.360 -3.262 1.00 70.56 106 LYS A N 1
ATOM 849 C CA . LYS A 1 106 ? 1.444 14.749 -3.761 1.00 70.56 106 LYS A CA 1
ATOM 850 C C . LYS A 1 106 ? 0.887 15.800 -2.789 1.00 70.56 106 LYS A C 1
ATOM 852 O O . LYS A 1 106 ? 1.631 16.700 -2.414 1.00 70.56 106 LYS A O 1
ATOM 857 N N . GLU A 1 107 ? -0.395 15.737 -2.412 1.00 68.75 107 GLU A N 1
ATOM 858 C CA . GLU A 1 107 ? -1.058 16.747 -1.551 1.00 68.75 107 GLU A CA 1
ATOM 859 C C . GLU A 1 107 ? -1.804 16.176 -0.328 1.00 68.75 107 GLU A C 1
ATOM 861 O O . GLU A 1 107 ? -2.720 15.359 -0.455 1.00 68.75 107 GLU A O 1
ATOM 866 N N . MET A 1 108 ? -1.463 16.637 0.874 1.00 74.00 108 MET A N 1
ATOM 867 C CA . MET A 1 108 ? -2.062 16.183 2.125 1.00 74.00 108 MET A CA 1
ATOM 868 C C . MET A 1 108 ? -2.635 17.373 2.865 1.00 74.00 108 MET A C 1
ATOM 870 O O . MET A 1 108 ? -2.053 18.458 2.897 1.00 74.00 108 MET A O 1
ATOM 874 N N . ASP A 1 109 ? -3.785 17.148 3.485 1.00 75.38 109 ASP A N 1
ATOM 875 C CA . ASP A 1 109 ? -4.351 18.109 4.413 1.00 75.38 109 ASP A CA 1
ATOM 876 C C . ASP A 1 109 ? -3.381 18.341 5.588 1.00 75.38 109 ASP A C 1
ATOM 878 O O . ASP A 1 109 ? -3.061 17.414 6.340 1.00 75.38 109 ASP A O 1
ATOM 882 N N . GLN A 1 110 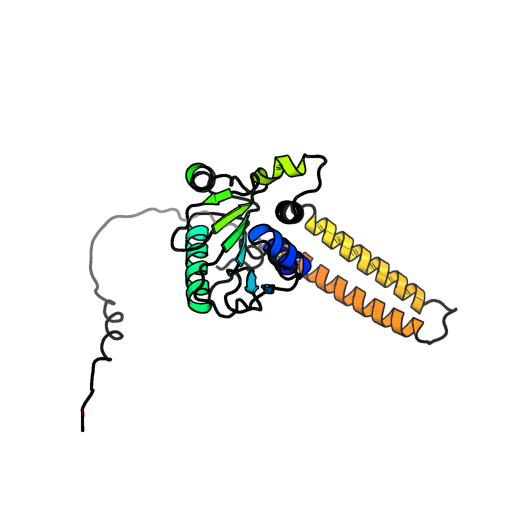? -2.913 19.582 5.745 1.00 74.44 110 GLN A N 1
ATOM 883 C CA . GLN A 1 110 ? -1.971 19.963 6.800 1.00 74.44 110 GLN A CA 1
ATOM 884 C C . GLN A 1 110 ? -2.514 19.659 8.199 1.00 74.44 110 GLN A C 1
ATOM 886 O O . GLN A 1 110 ? -1.742 19.275 9.075 1.00 74.44 110 GLN A O 1
ATOM 891 N N . PHE A 1 111 ? -3.829 19.773 8.410 1.00 78.12 111 PHE A N 1
ATOM 892 C CA . PHE A 1 111 ? -4.438 19.424 9.689 1.00 78.12 111 PHE A CA 1
ATOM 893 C C . PHE A 1 111 ? -4.268 17.933 9.989 1.00 78.12 111 PHE A C 1
ATOM 895 O O . PHE A 1 111 ? -3.908 17.569 11.105 1.00 78.12 111 PHE A O 1
ATOM 902 N N . LEU A 1 112 ? -4.474 17.060 8.997 1.00 78.00 112 LEU A N 1
ATOM 903 C CA . LEU A 1 112 ? -4.236 15.629 9.184 1.00 78.00 112 LEU A CA 1
ATOM 904 C C . LEU A 1 112 ? -2.764 15.367 9.504 1.00 78.00 112 LEU A C 1
ATOM 906 O O . LEU A 1 112 ? -2.472 14.672 10.477 1.00 78.00 112 LEU A O 1
ATOM 910 N N . LEU A 1 113 ? -1.852 15.943 8.719 1.00 75.69 113 LEU A N 1
ATOM 911 C CA . LEU A 1 113 ? -0.418 15.705 8.867 1.00 75.69 113 LEU A CA 1
ATOM 912 C C . LEU A 1 113 ? 0.101 16.124 10.250 1.00 75.69 113 LEU A C 1
ATOM 914 O O . LEU A 1 113 ? 0.847 15.370 10.864 1.00 75.69 113 LEU A O 1
ATOM 918 N N . VAL A 1 114 ? -0.301 17.301 10.737 1.00 75.31 114 VAL A N 1
ATOM 919 C CA . VAL A 1 114 ? 0.234 17.888 11.976 1.00 75.31 114 VAL A CA 1
ATOM 920 C C . VAL A 1 114 ? -0.476 17.359 13.222 1.00 75.31 114 VAL A C 1
ATOM 922 O O . VAL A 1 114 ? 0.173 17.064 14.223 1.00 75.31 114 VAL A O 1
ATOM 925 N N . GLU A 1 115 ? -1.803 17.226 13.184 1.00 83.25 115 GLU A N 1
ATOM 926 C CA . GLU A 1 115 ? -2.593 16.961 14.394 1.00 83.25 115 GLU A CA 1
ATOM 927 C C . GLU A 1 115 ? -2.944 15.482 14.580 1.00 83.25 115 GLU A C 1
ATOM 929 O O . GLU A 1 115 ? -3.261 15.051 15.693 1.00 83.25 115 GLU A O 1
ATOM 934 N N . LYS A 1 116 ? -2.952 14.689 13.499 1.00 87.69 116 LYS A N 1
ATOM 935 C CA . LYS A 1 116 ? -3.472 13.309 13.523 1.00 87.69 116 LYS A CA 1
ATOM 936 C C . LYS A 1 116 ? -2.430 12.244 13.259 1.00 87.69 116 LYS A C 1
ATOM 938 O O . LYS A 1 116 ? -2.616 11.121 13.731 1.00 87.69 116 LYS A O 1
ATOM 943 N N . PHE A 1 117 ? -1.372 12.573 12.534 1.00 90.38 117 PHE A N 1
ATOM 944 C CA . PHE A 1 117 ? -0.302 11.646 12.208 1.00 90.38 117 PHE A CA 1
ATOM 945 C C . PHE A 1 117 ? 0.937 11.934 13.054 1.00 90.38 117 PHE A C 1
ATOM 947 O O . PHE A 1 117 ? 1.324 13.080 13.257 1.00 90.38 117 PHE A O 1
ATOM 954 N N . LYS A 1 118 ? 1.552 10.875 13.579 1.00 90.94 118 LYS A N 1
ATOM 955 C CA . LYS A 1 118 ? 2.762 10.949 14.405 1.00 90.94 118 LYS A CA 1
ATOM 956 C C . LYS A 1 118 ? 3.787 9.952 13.897 1.00 90.94 118 LYS A C 1
ATOM 958 O O . LYS A 1 118 ? 3.418 8.894 13.399 1.00 90.94 118 LYS A O 1
ATOM 963 N N . THR A 1 119 ? 5.067 10.269 14.034 1.00 89.56 119 THR A N 1
ATOM 964 C CA . THR A 1 119 ? 6.137 9.329 13.693 1.00 89.56 119 THR A CA 1
ATOM 965 C C . THR A 1 119 ? 6.091 8.104 14.598 1.00 89.56 119 THR A C 1
ATOM 967 O O . THR A 1 119 ? 5.814 8.194 15.798 1.00 89.56 119 THR A O 1
ATOM 970 N N . THR A 1 120 ? 6.366 6.939 14.020 1.00 87.69 120 THR A N 1
ATOM 971 C CA . THR A 1 120 ? 6.460 5.703 14.799 1.00 87.69 120 THR A CA 1
ATOM 972 C C . THR A 1 120 ? 7.853 5.559 15.410 1.00 87.69 120 THR A C 1
ATOM 974 O O . THR A 1 120 ? 8.852 5.970 14.822 1.00 87.69 120 THR A O 1
ATOM 977 N N . GLN A 1 121 ? 7.945 4.937 16.589 1.00 83.62 121 GLN A N 1
ATOM 978 C CA . GLN A 1 121 ? 9.247 4.652 17.209 1.00 83.62 121 GLN A CA 1
ATOM 979 C C . GLN A 1 121 ? 10.022 3.569 16.449 1.00 83.62 121 GLN A C 1
ATOM 981 O O . GLN A 1 121 ? 11.246 3.615 16.384 1.00 83.62 121 GLN A O 1
ATOM 986 N N . GLN A 1 122 ? 9.306 2.592 15.886 1.00 82.88 122 GLN A N 1
ATOM 987 C CA . GLN A 1 122 ? 9.905 1.470 15.168 1.00 82.88 122 GLN A CA 1
ATOM 988 C C . GLN A 1 122 ? 10.422 1.885 13.785 1.00 82.88 122 GLN A C 1
ATOM 990 O O . GLN A 1 122 ? 11.466 1.404 13.348 1.00 82.88 122 GLN A O 1
ATOM 995 N N . TRP A 1 123 ? 9.714 2.797 13.118 1.00 86.75 123 TRP A N 1
ATOM 996 C CA . TRP A 1 123 ? 10.051 3.306 11.792 1.00 86.75 123 TRP A CA 1
ATOM 997 C C . TRP A 1 123 ? 9.900 4.833 11.768 1.00 86.75 123 TRP A C 1
ATOM 999 O O . TRP A 1 123 ? 8.821 5.340 11.451 1.00 86.75 123 TRP A O 1
ATOM 1009 N N . PRO A 1 124 ? 10.971 5.587 12.075 1.00 87.31 124 PRO A N 1
ATOM 1010 C CA . PRO A 1 124 ? 10.916 7.051 12.164 1.00 87.31 124 PRO A CA 1
ATOM 1011 C C . PRO A 1 124 ? 10.451 7.748 10.878 1.00 87.31 124 PRO A C 1
ATOM 1013 O O . PRO A 1 124 ? 9.912 8.847 10.933 1.00 87.31 124 PRO A O 1
ATOM 1016 N N . TYR A 1 125 ? 10.618 7.085 9.733 1.00 88.12 125 TYR A N 1
ATOM 1017 C CA . TYR A 1 125 ? 10.203 7.555 8.410 1.00 88.12 125 TYR A CA 1
ATOM 1018 C C . TYR A 1 125 ? 8.737 7.258 8.064 1.00 88.12 125 TYR A C 1
ATOM 1020 O O . TYR A 1 125 ? 8.279 7.583 6.967 1.00 88.12 125 TYR A O 1
ATOM 1028 N N . MET A 1 126 ? 8.002 6.603 8.964 1.00 91.19 126 MET A N 1
ATOM 1029 C CA . MET A 1 126 ? 6.602 6.248 8.781 1.00 91.19 126 MET A CA 1
ATOM 1030 C C . MET A 1 126 ? 5.745 6.966 9.816 1.00 91.19 126 MET A C 1
ATOM 1032 O O . MET A 1 126 ? 6.098 7.058 10.997 1.00 91.19 126 MET A O 1
ATOM 1036 N N . LEU A 1 127 ? 4.608 7.470 9.354 1.00 92.31 127 LEU A N 1
ATOM 1037 C CA . LEU A 1 127 ? 3.619 8.144 10.172 1.00 92.31 127 LEU A CA 1
ATOM 1038 C C . LEU A 1 127 ? 2.470 7.190 10.495 1.00 92.31 127 LEU A C 1
ATOM 1040 O O . LEU A 1 127 ? 2.084 6.368 9.668 1.00 92.31 127 LEU A O 1
ATOM 1044 N N . GLU A 1 128 ? 1.893 7.326 11.680 1.00 94.00 128 GLU A N 1
ATOM 1045 C CA . GLU A 1 128 ? 0.759 6.537 12.148 1.00 94.00 128 GLU A CA 1
ATOM 1046 C C . GLU A 1 128 ? -0.319 7.439 12.748 1.00 94.00 128 GLU A C 1
ATOM 1048 O O . GLU A 1 128 ? -0.020 8.461 13.373 1.00 94.00 128 GLU A O 1
ATOM 1053 N N . THR A 1 129 ? -1.579 7.053 12.557 1.00 92.75 129 THR A N 1
ATOM 1054 C CA . THR A 1 129 ? -2.734 7.707 13.179 1.00 92.75 129 THR A CA 1
ATOM 1055 C C . THR A 1 129 ? -3.525 6.734 14.049 1.00 92.75 129 THR A C 1
ATOM 1057 O O . THR A 1 129 ? -3.489 5.516 13.855 1.00 92.75 129 THR A O 1
ATOM 1060 N N . GLU A 1 130 ? -4.264 7.272 15.018 1.00 90.56 130 GLU A N 1
ATOM 1061 C CA . GLU A 1 130 ? -5.134 6.473 15.877 1.00 90.56 130 GLU A CA 1
ATOM 1062 C C . GLU A 1 130 ? -6.264 5.840 15.054 1.00 90.56 130 GLU A C 1
ATOM 1064 O O . GLU A 1 130 ? -7.037 6.521 14.381 1.00 90.56 130 GLU A O 1
ATOM 1069 N N . CYS A 1 131 ? -6.371 4.515 15.119 1.00 91.19 131 CYS A N 1
ATOM 1070 C CA . CYS A 1 131 ? -7.323 3.740 14.319 1.00 91.19 131 CYS A CA 1
ATOM 1071 C C . CYS A 1 131 ? -7.963 2.585 15.105 1.00 91.19 131 CYS A C 1
ATOM 1073 O O . CYS A 1 131 ? -8.412 1.589 14.527 1.00 91.19 131 CYS A O 1
ATOM 1075 N N . SER A 1 132 ? -8.008 2.730 16.434 1.00 87.25 132 SER A N 1
ATOM 1076 C CA . SER A 1 132 ? -8.602 1.766 17.360 1.00 87.25 132 SER A CA 1
ATOM 1077 C C . SER A 1 132 ? -9.962 1.281 16.860 1.00 87.25 132 SER A C 1
ATOM 1079 O O . SER A 1 132 ? -10.795 2.075 16.428 1.00 87.25 132 SER A O 1
ATOM 1081 N N . PHE A 1 133 ? -10.184 -0.033 16.943 1.00 87.56 133 PHE A N 1
ATOM 1082 C CA . PHE A 1 133 ? -11.402 -0.738 16.511 1.00 87.56 133 PHE A CA 1
ATOM 1083 C C . PHE A 1 133 ? -11.640 -0.843 14.999 1.00 87.56 133 PHE A C 1
ATOM 1085 O O . PHE A 1 133 ? -12.513 -1.609 14.598 1.00 87.56 133 PHE A O 1
ATOM 1092 N N . VAL A 1 134 ? -10.866 -0.144 14.165 1.00 93.56 134 VAL A N 1
ATOM 1093 C CA . VAL A 1 134 ? -11.030 -0.171 12.703 1.00 93.56 134 VAL A CA 1
ATOM 1094 C C . VAL A 1 134 ? -9.896 -0.940 12.033 1.00 93.56 134 VAL A C 1
ATOM 1096 O O . VAL A 1 134 ? -10.141 -1.756 11.150 1.00 93.56 134 VAL A O 1
ATOM 1099 N N . SER A 1 135 ? -8.660 -0.747 12.482 1.00 95.81 135 SER A N 1
ATOM 1100 C CA . SER A 1 135 ? -7.477 -1.466 12.000 1.00 95.81 135 SER A CA 1
ATOM 1101 C C . SER A 1 135 ? -6.517 -1.755 13.151 1.00 95.81 135 SER A C 1
ATOM 1103 O O . SER A 1 135 ? -6.669 -1.228 14.251 1.00 95.81 135 SER A O 1
ATOM 1105 N N . ARG A 1 136 ? -5.527 -2.619 12.911 1.00 95.44 136 ARG A N 1
ATOM 1106 C CA . ARG A 1 136 ? -4.406 -2.816 13.842 1.00 95.44 136 ARG A CA 1
ATOM 1107 C C . ARG A 1 136 ? -3.466 -1.619 13.825 1.00 95.44 136 ARG A C 1
ATOM 1109 O O . ARG A 1 136 ? -3.089 -1.139 14.882 1.00 95.44 136 ARG A O 1
ATOM 1116 N N . HIS A 1 137 ? -3.134 -1.169 12.619 1.00 95.69 137 HIS A N 1
ATOM 1117 C CA . HIS A 1 137 ? -2.276 -0.022 12.357 1.00 95.69 137 HIS A CA 1
ATOM 1118 C C . HIS A 1 137 ? -2.760 0.694 11.101 1.00 95.69 137 HIS A C 1
ATOM 1120 O O . HIS A 1 137 ? -3.273 0.049 10.179 1.00 95.69 137 HIS A O 1
ATOM 1126 N N . PHE A 1 138 ? -2.573 2.010 11.067 1.00 95.44 138 PHE A N 1
ATOM 1127 C CA . PHE A 1 138 ? -2.812 2.831 9.889 1.00 95.44 138 PHE A CA 1
ATOM 1128 C C . PHE A 1 138 ? -1.569 3.666 9.630 1.00 95.44 138 PHE A C 1
ATOM 1130 O O . PHE A 1 138 ? -1.345 4.688 10.282 1.00 95.44 138 PHE A O 1
ATOM 1137 N N . TYR A 1 139 ? -0.778 3.211 8.669 1.00 94.94 139 TYR A N 1
ATOM 1138 C CA . TYR A 1 139 ? 0.493 3.803 8.314 1.00 94.94 139 TYR A CA 1
ATOM 1139 C C . TYR A 1 139 ? 0.410 4.653 7.059 1.00 94.94 139 TYR A C 1
ATOM 1141 O O . TYR A 1 139 ? -0.303 4.340 6.104 1.00 94.94 139 TYR A O 1
ATOM 1149 N N . LEU A 1 140 ? 1.209 5.709 7.062 1.00 92.75 140 LEU A N 1
ATOM 1150 C CA . LEU A 1 140 ? 1.358 6.654 5.976 1.00 92.75 140 LEU A CA 1
ATOM 1151 C C . LEU A 1 140 ? 2.849 6.935 5.768 1.00 92.75 140 LEU A C 1
ATOM 1153 O O . LEU A 1 140 ? 3.548 7.299 6.714 1.00 92.75 140 LEU A O 1
ATOM 1157 N N . LEU A 1 141 ? 3.333 6.782 4.537 1.00 91.38 141 LEU A N 1
ATOM 1158 C CA . LEU A 1 141 ? 4.648 7.281 4.132 1.00 91.38 141 LEU A CA 1
ATOM 1159 C C . LEU A 1 141 ? 4.472 8.480 3.210 1.00 91.38 141 LEU A C 1
ATOM 1161 O O . LEU A 1 141 ? 3.631 8.450 2.310 1.00 91.38 141 LEU A O 1
ATOM 1165 N N . THR A 1 142 ? 5.291 9.507 3.415 1.00 87.56 142 THR A N 1
ATOM 1166 C CA . THR A 1 142 ? 5.299 10.727 2.607 1.00 87.56 142 THR A CA 1
ATOM 1167 C C . THR A 1 142 ? 6.696 10.968 2.037 1.00 87.56 142 THR A C 1
ATOM 1169 O O . THR A 1 142 ? 7.687 10.481 2.581 1.00 87.56 142 THR A O 1
ATOM 1172 N N . LYS A 1 143 ? 6.798 11.717 0.930 1.00 82.31 143 LYS A N 1
ATOM 1173 C CA . LYS A 1 143 ? 8.103 12.105 0.360 1.00 82.31 143 LYS A CA 1
ATOM 1174 C C . LYS A 1 143 ? 8.975 12.805 1.408 1.00 82.31 143 LYS A C 1
ATOM 1176 O O . LYS A 1 143 ? 10.158 12.502 1.523 1.00 82.31 143 LYS A O 1
ATOM 1181 N N . ASP A 1 144 ? 8.358 13.669 2.209 1.00 84.00 144 ASP A N 1
ATOM 1182 C CA . ASP A 1 144 ? 9.033 14.407 3.275 1.00 84.00 144 ASP A CA 1
ATOM 1183 C C . ASP A 1 144 ? 9.518 13.476 4.393 1.00 84.00 144 ASP A C 1
ATOM 1185 O O . ASP A 1 144 ? 10.633 13.634 4.883 1.00 84.00 144 ASP A O 1
ATOM 1189 N N . SER A 1 145 ? 8.730 12.458 4.766 1.00 87.00 145 SER A N 1
ATOM 1190 C CA . SER A 1 145 ? 9.085 11.550 5.863 1.00 87.00 145 SER A CA 1
ATOM 1191 C C . SER A 1 145 ? 10.255 10.621 5.532 1.00 87.00 145 SER A C 1
ATOM 1193 O O . SER A 1 145 ? 10.892 10.100 6.445 1.00 87.00 145 SER A O 1
ATOM 1195 N N . ILE A 1 146 ? 10.560 10.418 4.246 1.00 86.81 146 ILE A N 1
ATOM 1196 C CA . ILE A 1 146 ? 11.703 9.613 3.791 1.00 86.81 146 ILE A CA 1
ATOM 1197 C C . ILE A 1 146 ? 12.895 10.462 3.329 1.00 86.81 146 ILE A C 1
ATOM 1199 O O . ILE A 1 146 ? 13.928 9.899 2.975 1.00 86.81 146 ILE A O 1
ATOM 1203 N N . MET A 1 147 ? 12.776 11.792 3.303 1.00 85.25 147 MET A N 1
ATOM 1204 C CA . MET A 1 147 ? 13.765 12.667 2.665 1.00 85.25 147 MET A CA 1
ATOM 1205 C C . MET A 1 147 ? 15.150 12.559 3.311 1.00 85.25 147 MET A C 1
ATOM 1207 O O . MET A 1 147 ? 16.153 12.478 2.605 1.00 85.25 147 MET A O 1
ATOM 1211 N N . ASP A 1 148 ? 15.203 12.465 4.638 1.00 85.31 148 ASP A N 1
ATOM 1212 C CA . ASP A 1 148 ? 16.461 12.286 5.371 1.00 85.31 148 ASP A CA 1
ATOM 1213 C C . ASP A 1 148 ? 17.145 10.955 5.034 1.00 85.31 148 ASP A C 1
ATOM 1215 O O . ASP A 1 148 ? 18.369 10.895 4.951 1.00 85.31 148 ASP A O 1
ATOM 1219 N N . LEU A 1 149 ? 16.365 9.898 4.779 1.00 84.69 149 LEU A N 1
ATOM 1220 C CA . LEU A 1 149 ? 16.896 8.599 4.357 1.00 84.69 149 LEU A CA 1
ATOM 1221 C C . LEU A 1 149 ? 17.431 8.645 2.928 1.00 84.69 149 LEU A C 1
ATOM 1223 O O . LEU A 1 149 ? 18.442 8.023 2.634 1.00 84.69 149 LEU A O 1
ATOM 1227 N N . VAL A 1 150 ? 16.746 9.363 2.037 1.00 84.94 150 VAL A N 1
ATOM 1228 C CA . VAL A 1 150 ? 17.162 9.513 0.634 1.00 84.94 150 VAL A CA 1
ATOM 1229 C C . VAL A 1 150 ? 18.472 10.294 0.529 1.00 84.94 150 VAL A C 1
ATOM 1231 O O . VAL A 1 150 ? 19.281 10.018 -0.350 1.00 84.94 150 VAL A O 1
ATOM 1234 N N . ASN A 1 151 ? 18.684 11.259 1.424 1.00 84.75 151 ASN A N 1
ATOM 1235 C CA . ASN A 1 151 ? 19.896 12.073 1.461 1.00 84.75 151 ASN A CA 1
ATOM 1236 C C . ASN A 1 151 ? 21.067 11.394 2.191 1.00 84.75 151 ASN A C 1
ATOM 1238 O O . ASN A 1 151 ? 22.172 11.937 2.195 1.00 84.75 151 ASN A O 1
ATOM 1242 N N . ALA A 1 152 ? 20.834 10.251 2.835 1.00 82.81 152 ALA A N 1
ATOM 1243 C CA . ALA A 1 152 ? 21.880 9.481 3.487 1.00 82.81 152 ALA A CA 1
ATOM 1244 C C . ALA A 1 152 ? 22.621 8.594 2.471 1.00 82.81 152 ALA A C 1
ATOM 1246 O O . ALA A 1 152 ? 22.024 8.070 1.536 1.00 82.81 152 ALA A O 1
ATOM 1247 N N . ASP A 1 153 ? 23.911 8.341 2.707 1.00 82.06 153 ASP A N 1
ATOM 1248 C CA . ASP A 1 153 ? 24.721 7.396 1.911 1.00 82.06 153 ASP A CA 1
ATOM 1249 C C . ASP A 1 153 ? 24.412 5.913 2.235 1.00 82.06 153 ASP A C 1
ATOM 1251 O O . ASP A 1 153 ? 25.148 5.000 1.849 1.00 82.06 153 ASP A O 1
ATOM 1255 N N . GLU A 1 154 ? 23.329 5.648 2.969 1.00 84.69 154 GLU A N 1
ATOM 1256 C CA . GLU A 1 154 ? 22.918 4.312 3.389 1.00 84.69 154 GLU A CA 1
ATOM 1257 C C . GLU A 1 154 ? 21.847 3.722 2.454 1.00 84.69 154 GLU A C 1
ATOM 1259 O O . GLU A 1 154 ? 21.034 4.453 1.884 1.00 84.69 154 GLU A O 1
ATOM 1264 N N . PRO A 1 155 ? 21.784 2.386 2.297 1.00 83.44 155 PRO A N 1
ATOM 1265 C CA . PRO A 1 155 ? 20.719 1.752 1.529 1.00 83.44 155 PRO A CA 1
ATOM 1266 C C . PRO A 1 155 ? 19.328 2.064 2.099 1.00 83.44 155 PRO A C 1
ATOM 1268 O O . PRO A 1 155 ? 19.045 1.801 3.269 1.00 83.44 155 PRO A O 1
ATOM 1271 N N . LEU A 1 156 ? 18.431 2.556 1.240 1.00 84.00 156 LEU A N 1
ATOM 1272 C CA . LEU A 1 156 ? 17.045 2.850 1.605 1.00 84.00 156 LEU A CA 1
ATOM 1273 C C . LEU A 1 156 ? 16.308 1.590 2.099 1.00 84.00 156 LEU A C 1
ATOM 1275 O O . LEU A 1 156 ? 16.355 0.546 1.437 1.00 84.00 156 LEU A O 1
ATOM 1279 N N . PRO A 1 157 ? 15.543 1.683 3.204 1.00 86.56 157 PRO A N 1
ATOM 1280 C CA . PRO A 1 157 ? 14.610 0.636 3.595 1.00 86.56 157 PRO A CA 1
ATOM 1281 C C . PRO A 1 157 ? 13.614 0.325 2.464 1.00 86.56 157 PRO A C 1
ATOM 1283 O O . PRO A 1 157 ? 13.190 1.253 1.771 1.00 86.56 157 PRO A O 1
ATOM 1286 N N . PRO A 1 158 ? 13.155 -0.931 2.298 1.00 84.69 158 PRO A N 1
ATOM 1287 C CA . PRO A 1 158 ? 12.336 -1.330 1.147 1.00 84.69 158 PRO A CA 1
ATOM 1288 C C . PRO A 1 158 ? 11.084 -0.471 0.916 1.00 84.69 158 PRO A C 1
ATOM 1290 O O . PRO A 1 158 ? 10.767 -0.133 -0.221 1.00 84.69 158 PRO A O 1
ATOM 1293 N N . LEU A 1 159 ? 10.390 -0.075 1.991 1.00 86.50 159 LEU A N 1
ATOM 1294 C CA . LEU A 1 159 ? 9.195 0.773 1.904 1.00 86.50 159 LEU A CA 1
ATOM 1295 C C . LEU A 1 159 ? 9.530 2.214 1.489 1.00 86.50 159 LEU A C 1
ATOM 1297 O O . LEU A 1 159 ? 8.805 2.810 0.697 1.00 86.50 159 LEU A O 1
ATOM 1301 N N . ALA A 1 160 ? 10.640 2.764 1.984 1.00 86.44 160 ALA A N 1
ATOM 1302 C CA . ALA A 1 160 ? 11.100 4.095 1.596 1.00 86.44 160 ALA A CA 1
ATOM 1303 C C . ALA A 1 160 ? 11.597 4.109 0.141 1.00 86.44 160 ALA A C 1
ATOM 1305 O O . ALA A 1 160 ? 11.283 5.031 -0.607 1.00 86.44 160 ALA A O 1
ATOM 1306 N N . ALA A 1 161 ? 12.300 3.055 -0.285 1.00 84.38 161 ALA A N 1
ATOM 1307 C CA . ALA A 1 161 ? 12.734 2.876 -1.668 1.00 84.38 161 ALA A CA 1
ATOM 1308 C C . ALA A 1 161 ? 11.543 2.804 -2.637 1.00 84.38 161 ALA A C 1
ATOM 1310 O O . ALA A 1 161 ? 11.564 3.458 -3.678 1.00 84.38 161 ALA A O 1
ATOM 1311 N N . ALA A 1 162 ? 10.488 2.064 -2.275 1.00 80.88 162 ALA A N 1
ATOM 1312 C CA . ALA A 1 162 ? 9.256 1.982 -3.057 1.00 80.88 162 ALA A CA 1
ATOM 1313 C C . ALA A 1 162 ? 8.623 3.360 -3.283 1.00 80.88 162 ALA A C 1
ATOM 1315 O O . ALA A 1 162 ? 8.338 3.727 -4.421 1.00 80.88 162 ALA A O 1
ATOM 1316 N N . LEU A 1 163 ? 8.464 4.144 -2.213 1.00 83.19 163 LEU A N 1
ATOM 1317 C CA . LEU A 1 163 ? 7.919 5.493 -2.322 1.00 83.19 163 LEU A CA 1
ATOM 1318 C C . LEU A 1 163 ? 8.837 6.427 -3.115 1.00 83.19 163 LEU A C 1
ATOM 1320 O O . LEU A 1 163 ? 8.348 7.233 -3.895 1.00 83.19 163 LEU A O 1
ATOM 1324 N N . HIS A 1 164 ? 10.156 6.332 -2.939 1.00 81.81 164 HIS A N 1
ATOM 1325 C CA . HIS A 1 164 ? 11.105 7.159 -3.682 1.00 81.81 164 HIS A CA 1
ATOM 1326 C C . HIS A 1 164 ? 11.046 6.884 -5.191 1.00 81.81 164 HIS A C 1
ATOM 1328 O O . HIS A 1 164 ? 11.021 7.822 -5.986 1.00 81.81 164 HIS A O 1
ATOM 1334 N N . MET A 1 165 ? 10.971 5.608 -5.586 1.00 75.81 165 MET A N 1
ATOM 1335 C CA . MET A 1 165 ? 10.801 5.220 -6.987 1.00 75.81 165 MET A CA 1
ATOM 1336 C C . MET A 1 165 ? 9.485 5.736 -7.567 1.00 75.81 165 MET A C 1
ATOM 1338 O O . MET A 1 165 ? 9.481 6.229 -8.691 1.00 75.81 165 MET A O 1
ATOM 1342 N N . GLU A 1 166 ? 8.405 5.654 -6.792 1.00 72.38 166 GLU A N 1
ATOM 1343 C CA . GLU A 1 166 ? 7.072 6.100 -7.197 1.00 72.38 166 GLU A CA 1
ATOM 1344 C C . GLU A 1 166 ? 6.952 7.635 -7.258 1.00 72.38 166 GLU A C 1
ATOM 1346 O O . GLU A 1 166 ? 6.341 8.215 -8.149 1.00 72.38 166 GLU A O 1
ATOM 1351 N N . ALA A 1 167 ? 7.607 8.349 -6.347 1.00 71.50 167 ALA A N 1
ATOM 1352 C CA . ALA A 1 167 ? 7.689 9.804 -6.422 1.00 71.50 167 ALA A CA 1
ATOM 1353 C C . ALA A 1 167 ? 8.502 10.262 -7.648 1.00 71.50 167 ALA A C 1
ATOM 1355 O O . ALA A 1 167 ? 8.216 11.313 -8.214 1.00 71.50 167 ALA A O 1
ATOM 1356 N N . ALA A 1 168 ? 9.497 9.473 -8.071 1.00 65.69 168 ALA A N 1
ATOM 1357 C CA . ALA A 1 168 ? 10.298 9.744 -9.262 1.00 65.69 168 ALA A CA 1
ATOM 1358 C C . ALA A 1 168 ? 9.573 9.415 -10.583 1.00 65.69 168 ALA A C 1
ATOM 1360 O O . ALA A 1 168 ? 9.989 9.900 -11.634 1.00 65.69 168 ALA A O 1
ATOM 1361 N N . THR A 1 169 ? 8.514 8.599 -10.571 1.00 58.94 169 THR A N 1
ATOM 1362 C CA . THR A 1 169 ? 7.670 8.358 -11.757 1.00 58.94 169 THR A CA 1
ATOM 1363 C C . THR A 1 169 ? 6.648 9.476 -11.970 1.00 58.94 169 THR A C 1
ATOM 1365 O O . THR A 1 169 ? 6.364 9.803 -13.117 1.00 58.94 169 THR A O 1
ATOM 1368 N N . GLN A 1 170 ? 6.168 10.128 -10.902 1.00 55.84 170 GLN A N 1
ATOM 1369 C CA . GLN A 1 170 ? 5.103 11.144 -10.972 1.00 55.84 170 GLN A CA 1
ATOM 1370 C C . GLN A 1 170 ? 5.562 12.595 -11.211 1.00 55.84 170 GLN A C 1
ATOM 1372 O O . GLN A 1 170 ? 4.726 13.457 -11.501 1.00 55.84 170 GLN A O 1
ATOM 1377 N N . ASP A 1 171 ? 6.864 12.892 -11.147 1.00 51.91 171 ASP A N 1
ATOM 1378 C CA . ASP A 1 171 ? 7.414 14.127 -11.724 1.00 51.91 171 ASP A CA 1
ATOM 1379 C C . ASP A 1 171 ? 7.386 13.977 -13.263 1.00 51.91 171 ASP A C 1
ATOM 1381 O O . ASP A 1 171 ? 8.344 13.524 -13.892 1.00 51.91 171 ASP A O 1
ATOM 1385 N N . GLY A 1 172 ? 6.232 14.306 -13.865 1.00 47.34 172 GLY A N 1
ATOM 1386 C CA . GLY A 1 172 ? 5.822 14.011 -15.253 1.00 47.34 172 GLY A CA 1
ATOM 1387 C C . GLY A 1 172 ? 6.770 14.430 -16.387 1.00 47.34 172 GLY A C 1
ATOM 1388 O O . GLY A 1 172 ? 6.558 14.071 -17.540 1.00 47.34 172 GLY A O 1
ATOM 1389 N N . THR A 1 173 ? 7.871 15.113 -16.091 1.00 45.19 173 THR A N 1
ATOM 1390 C CA . THR A 1 173 ? 8.979 15.330 -17.029 1.00 45.19 173 THR A CA 1
ATOM 1391 C C . THR A 1 173 ? 9.732 14.034 -17.365 1.00 45.19 173 THR A C 1
ATOM 1393 O O . THR A 1 173 ? 10.416 13.968 -18.388 1.00 45.19 173 THR A O 1
ATOM 1396 N N . GLN A 1 174 ? 9.640 12.998 -16.519 1.00 51.44 174 GLN A N 1
ATOM 1397 C CA . GLN A 1 174 ? 10.408 11.763 -16.682 1.00 51.44 174 GLN A CA 1
ATOM 1398 C C . GLN A 1 174 ? 9.598 10.596 -17.267 1.00 51.44 174 GLN A C 1
ATOM 1400 O O . GLN A 1 174 ? 10.196 9.737 -17.908 1.00 51.44 174 GLN A O 1
ATOM 1405 N N . GLU A 1 175 ? 8.271 10.554 -17.124 1.00 54.12 175 GLU A N 1
ATOM 1406 C CA . GLU A 1 175 ? 7.440 9.466 -17.670 1.00 54.12 175 GLU A CA 1
ATOM 1407 C C . GLU A 1 175 ? 7.319 9.512 -19.196 1.00 54.12 175 GLU A C 1
ATOM 1409 O O . GLU A 1 175 ? 7.655 8.525 -19.850 1.00 54.12 175 GLU A O 1
ATOM 1414 N N . SER A 1 176 ? 6.971 10.670 -19.769 1.00 56.06 176 SER A N 1
ATOM 1415 C CA . SER A 1 176 ? 7.000 10.898 -21.223 1.00 56.06 176 SER A CA 1
ATOM 1416 C C . SER A 1 176 ? 8.397 10.602 -21.791 1.00 56.06 176 SER A C 1
ATOM 1418 O O . SER A 1 176 ? 8.547 9.795 -22.703 1.00 56.06 176 SER A O 1
ATOM 1420 N N . SER A 1 177 ? 9.451 11.087 -21.122 1.00 62.25 177 SER A N 1
ATOM 1421 C CA . SER A 1 177 ? 10.853 10.807 -21.476 1.00 62.25 177 SER A CA 1
ATOM 1422 C C . SER A 1 177 ? 11.227 9.312 -21.408 1.00 62.25 177 SER A C 1
ATOM 1424 O O . SER A 1 177 ? 11.994 8.803 -22.234 1.00 62.25 177 SER A O 1
ATOM 1426 N N . ARG A 1 178 ? 10.678 8.556 -20.449 1.00 61.09 178 ARG A N 1
ATOM 1427 C CA . ARG A 1 178 ? 10.909 7.108 -20.298 1.00 61.09 178 ARG A CA 1
ATOM 1428 C C . ARG A 1 178 ? 10.109 6.287 -21.300 1.00 61.09 178 ARG A C 1
ATOM 1430 O O . ARG A 1 178 ? 10.657 5.323 -21.833 1.00 61.09 178 ARG A O 1
ATOM 1437 N N . LEU A 1 179 ? 8.863 6.661 -21.576 1.00 72.19 179 LEU A N 1
ATOM 1438 C CA . LEU A 1 179 ? 8.040 6.055 -22.623 1.00 72.19 179 LEU A CA 1
ATOM 1439 C C . LEU A 1 179 ? 8.641 6.324 -24.005 1.00 72.19 179 LEU A C 1
ATOM 1441 O O . LEU A 1 179 ? 8.754 5.393 -24.799 1.00 72.19 179 LEU A O 1
ATOM 1445 N N . ASP A 1 180 ? 9.166 7.524 -24.242 1.00 73.94 180 ASP A N 1
ATOM 1446 C CA . ASP A 1 180 ? 9.942 7.869 -25.435 1.00 73.94 180 ASP A CA 1
ATOM 1447 C C . ASP A 1 180 ? 11.223 7.041 -25.548 1.00 73.94 180 ASP A C 1
ATOM 1449 O O . ASP A 1 180 ? 11.569 6.542 -26.623 1.00 73.94 180 ASP A O 1
ATOM 1453 N N . THR A 1 181 ? 11.923 6.837 -24.429 1.00 76.88 181 THR A N 1
ATOM 1454 C CA . THR A 1 181 ? 13.107 5.970 -24.383 1.00 76.88 181 THR A CA 1
ATOM 1455 C C . THR A 1 181 ? 12.734 4.523 -24.709 1.00 76.88 181 THR A C 1
ATOM 1457 O O . THR A 1 181 ? 13.396 3.884 -25.527 1.00 76.88 181 THR A O 1
ATOM 1460 N N . LEU A 1 182 ? 11.653 4.001 -24.125 1.00 78.00 182 LEU A N 1
ATOM 1461 C CA . LEU A 1 182 ? 11.175 2.639 -24.363 1.00 78.00 182 LEU A CA 1
ATOM 1462 C C . LEU A 1 182 ? 10.693 2.450 -25.809 1.00 78.00 182 LEU A C 1
ATOM 1464 O O . LEU A 1 182 ? 10.970 1.421 -26.430 1.00 78.00 182 LEU A O 1
ATOM 1468 N N . LYS A 1 183 ? 10.038 3.466 -26.374 1.00 78.56 183 LYS A N 1
ATOM 1469 C CA . LYS A 1 183 ? 9.646 3.523 -27.782 1.00 78.56 183 LYS A CA 1
ATOM 1470 C C . LYS A 1 183 ? 10.870 3.495 -28.690 1.00 78.56 183 LYS A C 1
ATOM 1472 O O . LYS A 1 183 ? 10.910 2.687 -29.616 1.00 78.56 183 LYS A O 1
ATOM 1477 N N . ARG A 1 184 ? 11.899 4.295 -28.393 1.00 79.12 184 ARG A N 1
ATOM 1478 C CA . ARG A 1 184 ? 13.165 4.292 -29.141 1.00 79.12 184 ARG A CA 1
ATOM 1479 C C . ARG A 1 184 ? 13.831 2.916 -29.108 1.00 79.12 184 ARG A C 1
ATOM 1481 O O . ARG A 1 184 ? 14.218 2.419 -30.156 1.00 79.12 184 ARG A O 1
ATOM 1488 N N . VAL A 1 185 ? 13.860 2.251 -27.952 1.00 85.19 185 VAL A N 1
ATOM 1489 C CA . VAL A 1 185 ? 14.376 0.875 -27.836 1.00 85.19 185 VAL A CA 1
ATOM 1490 C C . VAL A 1 185 ? 13.574 -0.110 -28.693 1.00 85.19 185 VAL A C 1
ATOM 1492 O O . VAL A 1 185 ? 14.167 -0.971 -29.340 1.00 85.19 185 VAL A O 1
ATOM 1495 N N . CYS A 1 186 ? 12.242 0.006 -28.737 1.00 80.62 186 CYS A N 1
ATOM 1496 C CA . CYS A 1 186 ? 11.411 -0.855 -29.585 1.00 80.62 186 CYS A CA 1
ATOM 1497 C C . CYS A 1 186 ? 11.702 -0.642 -31.078 1.00 80.62 186 CYS A C 1
ATOM 1499 O O . CYS A 1 186 ? 11.792 -1.622 -31.819 1.00 80.62 186 CYS A O 1
ATOM 1501 N N . VAL A 1 187 ? 11.884 0.612 -31.502 1.00 83.12 187 VAL A N 1
ATOM 1502 C CA . VAL A 1 187 ? 12.262 0.970 -32.879 1.00 83.12 187 VAL A CA 1
ATOM 1503 C C . VAL A 1 187 ? 13.651 0.428 -33.214 1.00 83.12 187 VAL A C 1
ATOM 1505 O O . VAL A 1 187 ? 13.805 -0.293 -34.197 1.00 83.12 187 VAL A O 1
ATOM 1508 N N . ASP A 1 188 ? 14.640 0.671 -32.357 1.00 84.44 188 ASP A N 1
ATOM 1509 C CA . ASP A 1 188 ? 16.007 0.196 -32.567 1.00 84.44 188 ASP A CA 1
ATOM 1510 C C . ASP A 1 188 ? 16.054 -1.336 -32.648 1.00 84.44 188 ASP A C 1
ATOM 1512 O O . ASP A 1 188 ? 16.704 -1.900 -33.529 1.00 84.44 188 ASP A O 1
ATOM 1516 N N . ALA A 1 189 ? 15.333 -2.034 -31.765 1.00 82.44 189 ALA A N 1
ATOM 1517 C CA . ALA A 1 189 ? 15.246 -3.491 -31.776 1.00 82.44 189 ALA A CA 1
ATOM 1518 C C . ALA A 1 189 ? 14.545 -4.017 -33.037 1.00 82.44 189 ALA A C 1
ATOM 1520 O O . ALA A 1 189 ? 15.010 -4.993 -33.631 1.00 82.44 189 ALA A O 1
ATOM 1521 N N . HIS A 1 190 ? 13.466 -3.362 -33.477 1.00 89.06 190 HIS A N 1
ATOM 1522 C CA . HIS A 1 190 ? 12.800 -3.678 -34.738 1.00 89.06 190 HIS A CA 1
ATOM 1523 C C . HIS A 1 190 ? 13.773 -3.573 -35.920 1.00 89.06 190 HIS A C 1
ATOM 1525 O O . HIS A 1 190 ? 13.880 -4.512 -36.708 1.00 89.06 190 HIS A O 1
ATOM 1531 N N . ASP A 1 191 ? 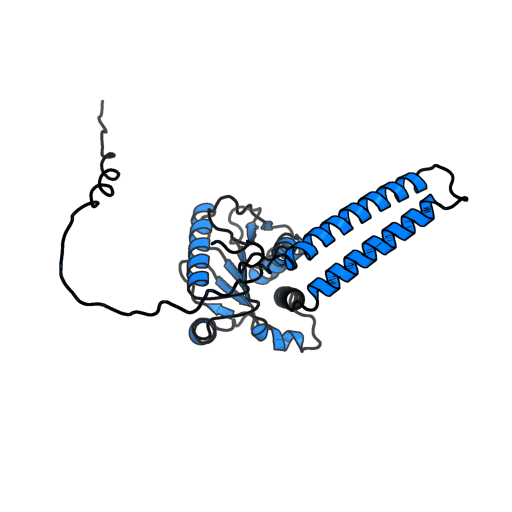14.546 -2.491 -35.999 1.00 87.31 191 ASP A N 1
ATOM 1532 C CA . ASP A 1 191 ? 15.535 -2.274 -37.058 1.00 87.31 191 ASP A CA 1
ATOM 1533 C C . ASP A 1 191 ? 16.657 -3.317 -37.033 1.00 87.31 191 ASP A C 1
ATOM 1535 O O . ASP A 1 191 ? 17.144 -3.742 -38.084 1.00 87.31 191 ASP A O 1
ATOM 1539 N N . GLN A 1 192 ? 17.078 -3.768 -35.847 1.00 86.62 192 GLN A N 1
ATOM 1540 C CA . GLN A 1 192 ? 18.044 -4.863 -35.744 1.00 86.62 192 GLN A CA 1
ATOM 1541 C C . GLN A 1 192 ? 17.465 -6.182 -36.262 1.00 86.62 192 GLN A C 1
ATOM 1543 O O . GLN A 1 192 ? 18.145 -6.890 -37.008 1.00 86.62 192 GLN A O 1
ATOM 1548 N N . PHE A 1 193 ? 16.212 -6.508 -35.935 1.00 87.44 193 PHE A N 1
ATOM 1549 C CA . PHE A 1 193 ? 15.563 -7.694 -36.491 1.00 87.44 193 PHE A CA 1
ATOM 1550 C C . PHE A 1 193 ? 15.364 -7.583 -38.004 1.00 87.44 193 PHE A C 1
ATOM 1552 O O . PHE A 1 193 ? 15.624 -8.544 -38.729 1.00 87.44 193 PHE A O 1
ATOM 1559 N N . GLU A 1 194 ? 15.006 -6.403 -38.506 1.00 88.81 194 GLU A N 1
ATOM 1560 C CA . GLU A 1 194 ? 14.857 -6.159 -39.938 1.00 88.81 194 GLU A CA 1
ATOM 1561 C C . GLU A 1 194 ? 16.188 -6.349 -40.692 1.00 88.81 194 GLU A C 1
ATOM 1563 O O . GLU A 1 194 ? 16.227 -6.987 -41.749 1.00 88.81 194 GLU A O 1
ATOM 1568 N N . LYS A 1 195 ? 17.307 -5.881 -40.122 1.00 88.06 195 LYS A N 1
ATOM 1569 C CA . LYS A 1 195 ? 18.662 -6.127 -40.653 1.00 88.06 195 LYS A CA 1
ATOM 1570 C C . LYS A 1 195 ? 19.006 -7.615 -40.696 1.00 88.06 195 LYS A C 1
ATOM 1572 O O . LYS A 1 195 ? 19.643 -8.055 -41.651 1.00 88.06 195 LYS A O 1
ATOM 1577 N N . ILE A 1 196 ? 18.584 -8.390 -39.693 1.00 84.12 196 ILE A N 1
ATOM 1578 C CA . ILE A 1 196 ? 18.780 -9.848 -39.660 1.00 84.12 196 ILE A CA 1
ATOM 1579 C C . ILE A 1 196 ? 17.985 -10.518 -40.789 1.00 84.12 196 ILE A C 1
ATOM 1581 O O . ILE A 1 196 ? 18.540 -11.359 -41.492 1.00 84.12 196 ILE A O 1
ATOM 1585 N N . VAL A 1 197 ? 16.731 -10.112 -41.014 1.00 84.25 197 VAL A N 1
ATOM 1586 C CA . VAL A 1 197 ? 15.881 -10.649 -42.094 1.00 84.25 197 VAL A CA 1
ATOM 1587 C C . VAL A 1 197 ? 16.432 -10.303 -43.482 1.00 84.25 197 VAL A C 1
ATOM 1589 O O . VAL A 1 197 ? 16.413 -11.143 -44.377 1.00 84.25 197 VAL A O 1
ATOM 1592 N N . LYS A 1 198 ? 16.954 -9.085 -43.669 1.00 85.44 198 LYS A N 1
ATOM 1593 C CA . LYS A 1 198 ? 17.526 -8.614 -44.945 1.00 85.44 198 LYS A CA 1
ATOM 1594 C C . LYS A 1 198 ? 18.953 -9.115 -45.204 1.00 85.44 198 LYS A C 1
ATOM 1596 O O . LYS A 1 198 ? 19.500 -8.851 -46.274 1.00 85.44 198 LYS A O 1
ATOM 1601 N N . SER A 1 199 ? 19.581 -9.797 -44.245 1.00 80.62 199 SER A N 1
ATOM 1602 C CA . SER A 1 199 ? 20.970 -10.234 -44.371 1.00 80.62 199 SER A CA 1
ATOM 1603 C C . SER A 1 199 ? 21.092 -11.389 -45.376 1.00 80.62 199 SER A C 1
ATOM 1605 O O . SER A 1 199 ? 20.587 -12.481 -45.119 1.00 80.62 199 SER A O 1
ATOM 1607 N N . PRO A 1 200 ? 21.837 -11.219 -46.485 1.00 65.19 200 PRO A N 1
ATOM 1608 C CA . PRO A 1 200 ? 21.952 -12.224 -47.548 1.00 65.19 200 PRO A CA 1
ATOM 1609 C C . PRO A 1 200 ? 22.774 -13.461 -47.143 1.00 65.19 200 PRO A C 1
ATOM 1611 O O . PRO A 1 200 ? 22.995 -14.351 -47.958 1.00 65.19 200 PRO A O 1
ATOM 1614 N N . ARG A 1 201 ? 23.279 -13.502 -45.901 1.00 66.56 201 ARG A N 1
ATOM 1615 C CA . ARG A 1 201 ? 24.114 -14.585 -45.359 1.00 66.56 201 ARG A CA 1
ATOM 1616 C C . ARG A 1 201 ? 23.343 -15.581 -44.492 1.00 66.56 201 ARG A C 1
ATOM 1618 O O . ARG A 1 201 ? 23.942 -16.555 -44.047 1.00 66.56 201 ARG A O 1
ATOM 1625 N N . LEU A 1 202 ? 22.063 -15.331 -44.212 1.00 60.75 202 LEU A N 1
ATOM 1626 C CA . LEU A 1 202 ? 21.230 -16.231 -43.420 1.00 60.75 202 LEU A CA 1
ATOM 1627 C C . LEU A 1 202 ? 20.356 -17.093 -44.331 1.00 60.75 202 LEU A C 1
ATOM 1629 O O . LEU A 1 202 ? 19.557 -16.587 -45.111 1.00 60.75 202 LEU A O 1
ATOM 1633 N N . ASP A 1 203 ? 20.509 -18.408 -44.195 1.00 63.75 203 ASP A N 1
ATOM 1634 C CA . ASP A 1 203 ? 19.602 -19.398 -44.777 1.00 63.75 203 ASP A CA 1
ATOM 1635 C C . ASP A 1 203 ? 18.202 -19.257 -44.124 1.00 63.75 203 ASP A C 1
ATOM 1637 O O . ASP A 1 203 ? 18.134 -18.806 -42.970 1.00 63.75 203 ASP A O 1
ATOM 1641 N N . PRO A 1 204 ? 17.078 -19.633 -44.776 1.00 62.25 204 PRO A N 1
ATOM 1642 C CA . PRO A 1 204 ? 15.725 -19.528 -44.220 1.00 62.25 204 PRO A CA 1
ATOM 1643 C C . PRO A 1 204 ? 15.469 -20.553 -43.100 1.00 62.25 204 PRO A C 1
ATOM 1645 O O . PRO A 1 204 ? 14.645 -21.461 -43.197 1.00 62.25 204 PRO A O 1
ATOM 1648 N N . GLY A 1 205 ? 16.204 -20.407 -42.002 1.00 72.12 205 GLY A N 1
ATOM 1649 C CA . GLY A 1 205 ? 16.150 -21.239 -40.812 1.00 72.12 205 GLY A CA 1
ATOM 1650 C C . GLY A 1 205 ? 15.452 -20.558 -39.635 1.00 72.12 205 GLY A C 1
ATOM 1651 O O . GLY A 1 205 ? 14.744 -19.557 -39.767 1.00 72.12 205 GLY A O 1
ATOM 1652 N N . GLN A 1 206 ? 15.681 -21.110 -38.444 1.00 74.62 206 GLN A N 1
ATOM 1653 C CA . GLN A 1 206 ? 15.105 -20.646 -37.178 1.00 74.62 206 GLN A CA 1
ATOM 1654 C C . GLN A 1 206 ? 15.389 -19.160 -36.891 1.00 74.62 206 GLN A C 1
ATOM 1656 O O . GLN A 1 206 ? 14.550 -18.477 -36.311 1.00 74.62 206 GLN A O 1
ATOM 1661 N N . ALA A 1 207 ? 16.541 -18.648 -37.333 1.00 76.88 207 ALA A N 1
ATOM 1662 C CA . ALA A 1 207 ? 16.956 -17.266 -37.105 1.00 76.88 207 ALA A CA 1
ATOM 1663 C C . ALA A 1 207 ? 16.067 -16.238 -37.827 1.00 76.88 207 ALA A C 1
ATOM 1665 O O . ALA A 1 207 ? 15.715 -15.224 -37.230 1.00 76.88 207 ALA A O 1
ATOM 1666 N N . ILE A 1 208 ? 15.636 -16.518 -39.065 1.00 81.31 208 ILE A N 1
ATOM 1667 C CA . ILE A 1 208 ? 14.714 -15.631 -39.795 1.00 81.31 208 ILE A CA 1
ATOM 1668 C C . ILE A 1 208 ? 13.331 -15.644 -39.133 1.00 81.31 208 ILE A C 1
ATOM 1670 O O . ILE A 1 208 ? 12.729 -14.592 -38.947 1.00 81.31 208 ILE A O 1
ATOM 1674 N N . ARG A 1 209 ? 12.844 -16.816 -38.700 1.00 82.88 209 ARG A N 1
ATOM 1675 C CA . ARG A 1 209 ? 11.554 -16.927 -37.989 1.00 82.88 209 ARG A CA 1
ATOM 1676 C C . ARG A 1 209 ? 11.569 -16.183 -36.655 1.00 82.88 209 ARG A C 1
ATOM 1678 O O . ARG A 1 209 ? 10.605 -15.500 -36.330 1.00 82.88 209 ARG A O 1
ATOM 1685 N N . TYR A 1 210 ? 12.667 -16.292 -35.909 1.00 84.06 210 TYR A N 1
ATOM 1686 C CA . TYR A 1 210 ? 12.863 -15.561 -34.660 1.00 84.06 210 TYR A CA 1
ATOM 1687 C C . TYR A 1 210 ? 12.906 -14.049 -34.893 1.00 84.06 210 TYR A C 1
ATOM 1689 O O . TYR A 1 210 ? 12.254 -13.305 -34.169 1.00 84.06 210 TYR A O 1
ATOM 1697 N N . ALA A 1 211 ? 13.616 -13.595 -35.929 1.00 85.31 211 ALA A N 1
ATOM 1698 C CA . ALA A 1 211 ? 13.677 -12.179 -36.269 1.00 85.31 211 ALA A CA 1
ATOM 1699 C C . ALA A 1 211 ? 12.301 -11.624 -36.675 1.00 85.31 211 ALA A C 1
ATOM 1701 O O . ALA A 1 211 ? 11.913 -10.571 -36.184 1.00 85.31 211 ALA A O 1
ATOM 1702 N N . LEU A 1 212 ? 11.520 -12.356 -37.477 1.00 84.19 212 LEU A N 1
ATOM 1703 C CA . LEU A 1 212 ? 10.152 -11.959 -37.841 1.00 84.19 212 LEU A CA 1
ATOM 1704 C C . LEU A 1 212 ? 9.222 -11.870 -36.619 1.00 84.19 212 LEU A C 1
ATOM 1706 O O . LEU A 1 212 ? 8.491 -10.893 -36.480 1.00 84.19 212 LEU A O 1
ATOM 1710 N N . ALA A 1 213 ? 9.288 -12.842 -35.704 1.00 86.19 213 ALA A N 1
ATOM 1711 C CA . ALA A 1 213 ? 8.533 -12.793 -34.450 1.00 86.19 213 ALA A CA 1
ATOM 1712 C C . ALA A 1 213 ? 8.982 -11.625 -33.551 1.00 86.19 213 ALA A C 1
ATOM 1714 O O . ALA A 1 213 ? 8.156 -10.969 -32.917 1.00 86.19 213 ALA A O 1
ATOM 1715 N N . GLY A 1 214 ? 10.286 -11.330 -33.529 1.00 82.25 214 GLY A N 1
ATOM 1716 C CA . GLY A 1 214 ? 10.855 -10.171 -32.845 1.00 82.25 214 GLY A CA 1
ATOM 1717 C C . GLY A 1 214 ? 10.329 -8.846 -33.399 1.00 82.25 214 GLY A C 1
ATOM 1718 O O . GLY A 1 214 ? 9.932 -7.987 -32.617 1.00 82.25 214 GLY A O 1
ATOM 1719 N N . MET A 1 215 ? 10.250 -8.705 -34.728 1.00 86.25 215 MET A N 1
ATOM 1720 C CA . MET A 1 215 ? 9.667 -7.530 -35.397 1.00 86.25 215 MET A CA 1
ATOM 1721 C C . MET A 1 215 ? 8.184 -7.346 -35.060 1.00 86.25 215 MET A C 1
ATOM 1723 O O . MET A 1 215 ? 7.729 -6.227 -34.814 1.00 86.25 215 MET A O 1
ATOM 1727 N N . GLU A 1 216 ? 7.416 -8.435 -35.034 1.00 85.75 216 GLU A N 1
ATOM 1728 C CA . GLU A 1 216 ? 6.002 -8.383 -34.663 1.00 85.75 216 GLU A CA 1
ATOM 1729 C C . GLU A 1 216 ? 5.829 -7.941 -33.203 1.00 85.75 216 GLU A C 1
ATOM 1731 O O . GLU A 1 216 ? 5.042 -7.037 -32.915 1.00 85.75 216 GLU A O 1
ATOM 1736 N N . TYR A 1 217 ? 6.617 -8.510 -32.289 1.00 83.50 217 TYR A N 1
ATOM 1737 C CA . TYR A 1 217 ? 6.591 -8.158 -30.872 1.00 83.50 217 TYR A CA 1
ATOM 1738 C C . TYR A 1 217 ? 6.954 -6.688 -30.621 1.00 83.50 217 TYR A C 1
ATOM 1740 O O . TYR A 1 217 ? 6.241 -5.990 -29.891 1.00 83.50 217 TYR A O 1
ATOM 1748 N N . THR A 1 218 ? 8.038 -6.191 -31.223 1.00 80.50 218 THR A N 1
ATOM 1749 C CA . THR A 1 218 ? 8.466 -4.798 -31.036 1.00 80.50 218 THR A CA 1
ATOM 1750 C C . THR A 1 218 ? 7.471 -3.820 -31.652 1.00 80.50 218 THR A C 1
ATOM 1752 O O . THR A 1 218 ? 7.179 -2.800 -31.034 1.00 80.50 218 THR A O 1
ATOM 1755 N N . SER A 1 219 ? 6.857 -4.164 -32.790 1.00 83.00 219 SER A N 1
ATOM 1756 C CA . SER A 1 219 ? 5.788 -3.364 -33.406 1.00 83.00 219 SER A CA 1
ATOM 1757 C C . SER A 1 219 ? 4.531 -3.298 -32.538 1.00 83.00 219 SER A C 1
ATOM 1759 O O . SER A 1 219 ? 3.958 -2.227 -32.350 1.00 83.00 219 SER A O 1
ATOM 1761 N N . GLN A 1 220 ? 4.089 -4.432 -31.984 1.00 81.38 220 GLN A N 1
ATOM 1762 C CA . GLN A 1 220 ? 2.937 -4.470 -31.077 1.00 81.38 220 GLN A CA 1
ATOM 1763 C C . GLN A 1 220 ? 3.210 -3.700 -29.781 1.00 81.38 220 GLN A C 1
ATOM 1765 O O . GLN A 1 220 ? 2.317 -3.037 -29.258 1.00 81.38 220 GLN A O 1
ATOM 1770 N N . THR A 1 221 ? 4.435 -3.774 -29.264 1.00 72.88 221 THR A N 1
ATOM 1771 C CA . THR A 1 221 ? 4.838 -3.066 -28.044 1.00 72.88 221 THR A CA 1
ATOM 1772 C C . THR A 1 221 ? 4.935 -1.559 -28.283 1.00 72.88 221 THR A C 1
ATOM 1774 O O . THR A 1 221 ? 4.394 -0.798 -27.488 1.00 72.88 221 THR A O 1
ATOM 1777 N N . ALA A 1 222 ? 5.514 -1.121 -29.406 1.00 79.06 222 ALA A N 1
ATOM 1778 C CA . ALA A 1 222 ? 5.564 0.290 -29.790 1.00 79.06 222 ALA A CA 1
ATOM 1779 C C . ALA A 1 222 ? 4.162 0.895 -29.960 1.00 79.06 222 ALA A C 1
ATOM 1781 O O . ALA A 1 222 ? 3.908 1.973 -29.440 1.00 79.06 222 ALA A O 1
ATOM 1782 N N . ARG A 1 223 ? 3.221 0.170 -30.585 1.00 81.38 223 ARG A N 1
ATOM 1783 C CA . ARG A 1 223 ? 1.818 0.615 -30.705 1.00 81.38 223 ARG A CA 1
ATOM 1784 C C . ARG A 1 223 ? 1.131 0.784 -29.354 1.00 81.38 223 ARG A C 1
ATOM 1786 O O . ARG A 1 223 ? 0.442 1.768 -29.149 1.00 81.38 223 ARG A O 1
ATOM 1793 N N . LYS A 1 224 ? 1.356 -0.139 -28.414 1.00 77.75 224 LYS A N 1
ATOM 1794 C CA . LYS A 1 224 ? 0.827 -0.002 -27.047 1.00 77.75 224 LYS A CA 1
ATOM 1795 C C . LYS A 1 224 ? 1.399 1.219 -26.329 1.00 77.75 224 LYS A C 1
ATOM 1797 O O . LYS A 1 224 ? 0.698 1.806 -25.520 1.00 77.75 224 LYS A O 1
ATOM 1802 N N . ILE A 1 225 ? 2.659 1.570 -26.593 1.00 77.25 225 ILE A N 1
ATOM 1803 C CA . ILE A 1 225 ? 3.287 2.781 -26.050 1.00 77.25 225 ILE A CA 1
ATOM 1804 C C . ILE A 1 225 ? 2.701 4.031 -26.721 1.00 77.25 225 ILE A C 1
ATOM 1806 O O . ILE A 1 225 ? 2.391 4.989 -26.024 1.00 77.25 225 ILE A O 1
ATOM 1810 N N . ASP A 1 226 ? 2.476 4.006 -28.036 1.00 76.50 226 ASP A N 1
ATOM 1811 C CA . ASP A 1 226 ? 1.820 5.100 -28.765 1.00 76.50 226 ASP A CA 1
ATOM 1812 C C . ASP A 1 226 ? 0.395 5.343 -28.273 1.00 76.50 226 ASP A C 1
ATOM 1814 O O . ASP A 1 226 ? 0.047 6.486 -28.010 1.00 76.50 226 ASP A O 1
ATOM 1818 N N . ASP A 1 227 ? -0.389 4.284 -28.053 1.00 76.75 227 ASP A N 1
ATOM 1819 C CA . ASP A 1 227 ? -1.729 4.388 -27.471 1.00 76.75 227 ASP A CA 1
ATOM 1820 C C . ASP A 1 227 ? -1.689 4.994 -26.055 1.00 76.75 227 ASP A C 1
ATOM 1822 O O . ASP A 1 227 ? -2.644 5.639 -25.627 1.00 76.75 227 ASP A O 1
ATOM 1826 N N . LEU A 1 228 ? -0.607 4.788 -25.296 1.00 68.38 228 LEU A N 1
ATOM 1827 C CA . LEU A 1 228 ? -0.431 5.408 -23.979 1.00 68.38 228 LEU A CA 1
ATOM 1828 C C . LEU A 1 228 ? -0.089 6.901 -24.098 1.00 68.38 228 LEU A C 1
ATOM 1830 O O . LEU A 1 228 ? -0.625 7.680 -23.320 1.00 68.38 228 LEU A O 1
ATOM 1834 N N . LEU A 1 229 ? 0.724 7.293 -25.086 1.00 67.56 229 LEU A N 1
ATOM 1835 C CA . LEU A 1 229 ? 1.119 8.687 -25.338 1.00 67.56 229 LEU A CA 1
ATOM 1836 C C . LEU A 1 229 ? -0.003 9.519 -25.990 1.00 67.56 229 LEU A C 1
ATOM 1838 O O . LEU A 1 229 ? -0.224 10.664 -25.620 1.00 67.56 229 LEU A O 1
ATOM 1842 N N . SER A 1 230 ? -0.757 8.962 -26.942 1.00 63.81 230 SER A N 1
ATOM 1843 C CA . SER A 1 230 ? -1.800 9.696 -27.679 1.00 63.81 230 SER A CA 1
ATOM 1844 C C . SER A 1 230 ? -3.037 10.016 -26.838 1.00 63.81 230 SER A C 1
ATOM 1846 O O . SER A 1 230 ? -3.797 10.920 -27.167 1.00 63.81 230 SER A O 1
ATOM 1848 N N . ASN A 1 231 ? -3.253 9.286 -25.744 1.00 54.81 231 ASN A N 1
ATOM 1849 C CA . ASN A 1 231 ? -4.336 9.571 -24.804 1.00 54.81 231 ASN A CA 1
ATOM 1850 C C . ASN A 1 231 ? -4.042 10.777 -23.885 1.00 54.81 231 ASN A C 1
ATOM 1852 O O . ASN A 1 231 ? -4.925 11.163 -23.116 1.00 54.81 231 ASN A O 1
ATOM 1856 N N . GLU A 1 232 ? -2.843 11.371 -23.958 1.00 49.44 232 GLU A N 1
ATOM 1857 C CA . GLU A 1 232 ? -2.481 12.590 -23.222 1.00 49.44 232 GLU A CA 1
ATOM 1858 C C . GLU A 1 232 ? -2.902 13.885 -23.953 1.00 49.44 232 GLU A C 1
ATOM 1860 O O . GLU A 1 232 ? -3.214 14.869 -23.284 1.00 49.44 232 GLU A O 1
ATOM 1865 N N . ASP A 1 233 ? -2.998 13.880 -25.292 1.00 41.12 233 ASP A N 1
ATOM 1866 C CA . ASP A 1 233 ? -3.116 15.107 -26.111 1.00 41.12 233 ASP A CA 1
ATOM 1867 C C . ASP A 1 233 ? -4.544 15.475 -26.588 1.00 41.12 233 ASP A C 1
ATOM 1869 O O . ASP A 1 233 ? -4.773 16.590 -27.056 1.00 41.12 233 ASP A O 1
ATOM 1873 N N . ASP A 1 234 ? -5.548 14.602 -26.443 1.00 38.47 234 ASP A N 1
ATOM 1874 C CA . ASP A 1 234 ? -6.874 14.785 -27.081 1.00 38.47 234 ASP A CA 1
ATOM 1875 C C . ASP A 1 234 ? -7.894 15.644 -26.287 1.00 38.47 234 ASP A C 1
ATOM 1877 O O . ASP A 1 234 ? -9.108 15.562 -26.491 1.00 38.47 234 ASP A O 1
ATOM 1881 N N . CYS A 1 235 ? -7.433 16.517 -25.385 1.00 35.62 235 CYS A N 1
ATOM 1882 C CA . CYS A 1 235 ? -8.297 17.430 -24.620 1.00 35.62 235 CYS A CA 1
ATOM 1883 C C . CYS A 1 235 ? -8.003 18.908 -24.910 1.00 35.62 235 CYS A C 1
ATOM 1885 O O . CYS A 1 235 ? -7.747 19.689 -23.996 1.00 35.62 235 CYS A O 1
ATOM 1887 N N . VAL A 1 236 ? -8.123 19.322 -26.173 1.00 32.34 236 VAL A N 1
ATOM 1888 C CA . VAL A 1 236 ? -8.339 20.738 -26.507 1.00 32.34 236 VAL A CA 1
ATOM 1889 C C . VAL A 1 236 ? -9.485 20.859 -27.510 1.00 32.34 236 VAL A C 1
ATOM 1891 O O . VAL A 1 236 ? -9.291 20.887 -28.721 1.00 32.34 236 VAL A O 1
ATOM 1894 N N . THR A 1 237 ? -10.717 20.947 -27.010 1.00 34.66 237 THR A N 1
ATOM 1895 C CA . THR A 1 237 ? -11.812 21.561 -27.777 1.00 34.66 237 THR A CA 1
ATOM 1896 C C . THR A 1 237 ? -11.609 23.080 -27.777 1.00 34.66 237 THR A C 1
ATOM 1898 O O . THR A 1 237 ? -11.463 23.641 -26.687 1.00 34.66 237 THR A O 1
ATOM 1901 N N . PRO A 1 238 ? -11.613 23.768 -28.937 1.00 32.50 238 PRO A N 1
ATOM 1902 C CA . PRO A 1 238 ? -11.579 25.224 -28.970 1.00 32.50 238 PRO A CA 1
ATOM 1903 C C . PRO A 1 238 ? -12.851 25.754 -28.308 1.00 32.50 238 PRO A C 1
ATOM 1905 O O . PRO A 1 238 ? -13.958 25.339 -28.648 1.00 32.50 238 PRO A O 1
ATOM 1908 N N . MET A 1 239 ? -12.685 26.638 -27.333 1.00 30.78 239 MET A N 1
ATOM 1909 C CA . MET A 1 239 ? -13.784 27.337 -26.685 1.00 30.78 239 MET A CA 1
ATOM 1910 C C . MET A 1 239 ? -14.230 28.464 -27.623 1.00 30.78 239 MET A C 1
ATOM 1912 O O . MET A 1 239 ? -13.485 29.422 -27.813 1.00 30.78 239 MET A O 1
ATOM 1916 N N . GLU A 1 240 ? -15.400 28.333 -28.251 1.00 41.38 240 GLU A N 1
ATOM 1917 C CA . GLU A 1 240 ? -16.080 29.485 -28.855 1.00 41.38 240 GLU A CA 1
ATOM 1918 C C . GLU A 1 240 ? -16.499 30.431 -27.720 1.00 41.38 240 GLU A C 1
ATOM 1920 O O . GLU A 1 240 ? -17.148 30.013 -26.757 1.00 41.38 240 GLU A O 1
ATOM 1925 N N . GLU A 1 241 ? -16.060 31.688 -27.795 1.00 36.19 241 GLU A N 1
ATOM 1926 C CA . GLU A 1 241 ? -16.444 32.729 -26.841 1.00 36.19 241 GLU A CA 1
ATOM 1927 C C . GLU A 1 241 ? -17.941 33.048 -26.998 1.00 36.19 241 GLU A C 1
ATOM 1929 O O . GLU A 1 241 ? -18.406 33.216 -28.126 1.00 36.19 241 GLU A O 1
ATOM 1934 N N . PRO A 1 242 ? -18.719 33.135 -25.905 1.00 36.34 242 PRO A N 1
ATOM 1935 C CA . PRO A 1 242 ? -20.112 33.541 -25.995 1.00 36.34 242 PRO A CA 1
ATOM 1936 C C . PRO A 1 242 ? -20.221 35.064 -26.150 1.00 36.34 242 PRO A C 1
ATOM 1938 O O . PRO A 1 242 ? -19.583 35.817 -25.410 1.00 36.34 242 PRO A O 1
ATOM 1941 N N . ASP A 1 243 ? -21.067 35.493 -27.090 1.00 34.81 243 ASP A N 1
ATOM 1942 C CA . ASP A 1 243 ? -21.415 36.893 -27.331 1.00 34.81 243 ASP A CA 1
ATOM 1943 C C . ASP A 1 243 ? -21.868 37.587 -26.037 1.00 34.81 243 ASP A C 1
ATOM 1945 O O . ASP A 1 243 ? -22.754 37.128 -25.310 1.00 34.81 243 ASP A O 1
ATOM 1949 N N . SER A 1 244 ? -21.234 38.720 -25.747 1.00 41.62 244 SER A N 1
ATOM 1950 C CA . SER A 1 244 ? -21.543 39.572 -24.609 1.00 41.62 244 SER A CA 1
ATOM 1951 C C . SER A 1 244 ? -22.743 40.459 -24.925 1.00 41.62 244 SER A C 1
ATOM 1953 O O . SER A 1 244 ? -22.548 41.599 -25.322 1.00 41.62 244 SER A O 1
ATOM 1955 N N . ASP A 1 245 ? -23.958 39.954 -24.747 1.00 39.62 245 ASP A N 1
ATOM 1956 C CA . ASP A 1 245 ? -25.155 40.778 -24.550 1.00 39.62 245 ASP A CA 1
ATOM 1957 C C . ASP A 1 245 ? -26.272 39.897 -23.979 1.00 39.62 245 ASP A C 1
ATOM 1959 O O . ASP A 1 245 ? -26.937 39.179 -24.713 1.00 39.62 245 ASP A O 1
ATOM 1963 N N . ASP A 1 246 ? -26.401 39.894 -22.647 1.00 36.59 246 ASP A N 1
ATOM 1964 C CA . ASP A 1 246 ? -27.682 39.844 -21.916 1.00 36.59 246 ASP A CA 1
ATOM 1965 C C . ASP A 1 246 ? -27.424 39.722 -20.400 1.00 36.59 246 ASP A C 1
ATOM 1967 O O . ASP A 1 246 ? -27.684 38.712 -19.743 1.00 36.59 246 ASP A O 1
ATOM 1971 N N . LEU A 1 247 ? -26.903 40.802 -19.810 1.00 38.44 247 LEU A N 1
ATOM 1972 C CA . LEU A 1 247 ? -27.027 41.055 -18.374 1.00 38.44 247 LEU A CA 1
ATOM 1973 C C . LEU A 1 247 ? -28.199 42.012 -18.148 1.00 38.44 247 LEU A C 1
ATOM 1975 O O . LEU A 1 247 ? -28.034 43.229 -18.186 1.00 38.44 247 LEU A O 1
ATOM 1979 N N . VAL A 1 248 ? -29.375 41.464 -17.844 1.00 36.12 248 VAL A N 1
ATOM 1980 C CA . VAL A 1 248 ? -30.440 42.218 -17.172 1.00 36.12 248 VAL A CA 1
ATOM 1981 C C . VAL A 1 248 ? -30.903 41.435 -15.952 1.00 36.12 248 VAL A C 1
ATOM 1983 O O . VAL A 1 248 ? -31.654 40.466 -16.034 1.00 36.12 248 VAL A O 1
ATOM 1986 N N . CYS A 1 249 ? -30.430 41.891 -14.794 1.00 36.94 249 CYS A N 1
ATOM 1987 C CA . CYS A 1 249 ? -30.988 41.574 -13.489 1.00 36.94 249 CYS A CA 1
ATOM 1988 C C . CYS A 1 249 ? -32.476 41.939 -13.448 1.00 36.94 249 CYS A C 1
ATOM 1990 O O . CYS A 1 249 ? -32.820 43.044 -13.857 1.00 36.94 249 CYS A O 1
ATOM 1992 N N . ASN A 1 250 ? -33.317 41.081 -12.864 1.00 31.83 250 ASN A N 1
ATOM 1993 C CA . ASN A 1 250 ? -34.448 41.502 -12.033 1.00 31.83 250 ASN A CA 1
ATOM 1994 C C . ASN A 1 250 ? -34.964 40.330 -11.186 1.00 31.83 250 ASN A C 1
ATOM 1996 O O . ASN A 1 250 ? -35.476 39.344 -11.705 1.00 31.83 250 ASN A O 1
ATOM 2000 N N . ASP A 1 251 ? -34.874 40.498 -9.872 1.00 36.00 251 ASP A N 1
ATOM 2001 C CA . ASP A 1 251 ? -35.701 39.825 -8.870 1.00 36.00 251 ASP A CA 1
ATOM 2002 C C . ASP A 1 251 ? -36.502 40.953 -8.194 1.00 36.00 251 ASP A C 1
ATOM 2004 O O . ASP A 1 251 ? -35.899 41.993 -7.889 1.00 36.00 251 ASP A O 1
ATOM 2008 N N . PRO A 1 252 ? -37.841 40.860 -8.038 1.00 39.47 252 PRO A N 1
ATOM 2009 C CA . PRO A 1 252 ? -38.339 40.457 -6.717 1.00 39.47 252 PRO A CA 1
ATOM 2010 C C . PRO A 1 252 ? -39.730 39.763 -6.670 1.00 39.47 252 PRO A C 1
ATOM 2012 O O . PRO A 1 252 ? -40.714 40.232 -7.235 1.00 39.47 252 PRO A O 1
ATOM 2015 N N . ALA A 1 253 ? -39.822 38.757 -5.791 1.00 34.66 253 ALA A N 1
ATOM 2016 C CA . ALA A 1 253 ? -40.937 38.429 -4.875 1.00 34.66 253 ALA A CA 1
ATOM 2017 C C . ALA A 1 253 ? -42.333 37.985 -5.406 1.00 34.66 253 ALA A C 1
ATOM 2019 O O . ALA A 1 253 ? -43.096 38.797 -5.923 1.00 34.66 253 ALA A O 1
ATOM 2020 N N . ARG A 1 254 ? -42.759 36.748 -5.034 1.00 30.23 254 ARG A N 1
ATOM 2021 C CA . ARG A 1 254 ? -43.908 36.397 -4.124 1.00 30.23 254 ARG A CA 1
ATOM 2022 C C . ARG A 1 254 ? -44.496 34.969 -4.371 1.00 30.23 254 ARG A C 1
ATOM 2024 O O . ARG A 1 254 ? -45.228 34.795 -5.326 1.00 30.23 254 ARG A O 1
ATOM 2031 N N . LYS A 1 255 ? -44.192 34.021 -3.447 1.00 31.06 255 LYS A N 1
ATOM 2032 C CA . LYS A 1 255 ? -44.977 32.909 -2.786 1.00 31.06 255 LYS A CA 1
ATOM 2033 C C . LYS A 1 255 ? -46.131 32.139 -3.521 1.00 31.06 255 LYS A C 1
ATOM 2035 O O . LYS A 1 255 ? -46.849 32.772 -4.276 1.00 31.06 255 LYS A O 1
ATOM 2040 N N . PRO A 1 256 ? -46.600 30.966 -3.002 1.00 45.88 256 PRO A N 1
ATOM 2041 C CA . PRO A 1 256 ? -45.971 29.650 -2.758 1.00 45.88 256 PRO A CA 1
ATOM 2042 C C . PRO A 1 256 ? -46.837 28.465 -3.322 1.00 45.88 256 PRO A C 1
ATOM 2044 O O . PRO A 1 256 ? -47.868 28.699 -3.936 1.00 45.88 256 PRO A O 1
ATOM 2047 N N . GLU A 1 257 ? -46.445 27.216 -3.023 1.00 31.64 257 GLU A N 1
ATOM 2048 C CA . GLU A 1 257 ? -47.188 25.931 -3.170 1.00 31.64 257 GLU A CA 1
ATOM 2049 C C . GLU A 1 257 ? -47.308 25.259 -4.557 1.00 31.64 257 GLU A C 1
ATOM 2051 O O . GLU A 1 257 ? -48.001 25.731 -5.450 1.00 31.64 257 GLU A O 1
ATOM 2056 N N . SER A 1 258 ? -46.761 24.038 -4.653 1.00 34.50 258 SER A N 1
ATOM 2057 C CA . SER A 1 258 ? -47.548 22.860 -5.052 1.00 34.50 258 SER A CA 1
ATOM 2058 C C . SER A 1 258 ? -46.863 21.566 -4.588 1.00 34.50 258 SER A C 1
ATOM 2060 O O . SER A 1 258 ? -45.740 21.266 -4.996 1.00 34.50 258 SER A O 1
ATOM 2062 N N . ASP A 1 259 ? -47.561 20.821 -3.733 1.00 39.88 259 ASP A N 1
ATOM 2063 C CA . ASP A 1 259 ? -47.304 19.435 -3.339 1.00 39.88 259 ASP A CA 1
ATOM 2064 C C . ASP A 1 259 ? -47.281 18.487 -4.549 1.00 39.88 259 ASP A C 1
ATOM 2066 O O . ASP A 1 259 ? -48.321 18.291 -5.156 1.00 39.88 259 ASP A O 1
ATOM 2070 N N . PHE A 1 260 ? -46.125 17.896 -4.865 1.00 35.12 260 PHE A N 1
ATOM 2071 C CA . PHE A 1 260 ? -45.881 16.687 -5.688 1.00 35.12 260 PHE A CA 1
ATOM 2072 C C . PHE A 1 260 ? -44.343 16.517 -5.639 1.00 35.12 260 PHE A C 1
ATOM 2074 O O . PHE A 1 260 ? -43.628 17.326 -6.209 1.00 35.12 260 PHE A O 1
ATOM 2081 N N . ASP A 1 261 ? -43.691 15.705 -4.804 1.00 38.00 261 ASP A N 1
ATOM 2082 C CA . ASP A 1 261 ? -43.737 14.249 -4.701 1.00 38.00 261 ASP A CA 1
ATOM 2083 C C . ASP A 1 261 ? -43.137 13.810 -3.346 1.00 38.00 261 ASP A C 1
ATOM 2085 O O . ASP A 1 261 ? -41.919 13.719 -3.176 1.00 38.00 261 ASP A O 1
ATOM 2089 N N . LYS A 1 262 ? -43.986 13.500 -2.360 1.00 39.66 262 LYS A N 1
ATOM 2090 C CA . LYS A 1 262 ? -43.589 12.796 -1.120 1.00 39.66 262 LYS A CA 1
ATOM 2091 C C . LYS A 1 262 ? -44.086 11.346 -1.066 1.00 39.66 262 LYS A C 1
ATOM 2093 O O . LYS A 1 262 ? -44.066 10.732 -0.006 1.00 39.66 262 LYS A O 1
ATOM 2098 N N . GLN A 1 263 ? -44.473 10.763 -2.203 1.00 38.50 263 GLN A N 1
ATOM 2099 C CA . GLN A 1 263 ? -45.137 9.453 -2.249 1.00 38.50 263 GLN A CA 1
ATOM 2100 C C . GLN A 1 263 ? -44.293 8.311 -2.851 1.00 38.50 263 GLN A C 1
ATOM 2102 O O . GLN A 1 263 ? -44.854 7.317 -3.297 1.00 38.50 263 GLN A O 1
ATOM 2107 N N . VAL A 1 264 ? -42.956 8.405 -2.859 1.00 38.84 264 VAL A N 1
ATOM 2108 C CA . VAL A 1 264 ? -42.084 7.310 -3.364 1.00 38.84 264 VAL A CA 1
ATOM 2109 C C . VAL A 1 264 ? -41.158 6.723 -2.287 1.00 38.84 264 VAL A C 1
ATOM 2111 O O . VAL A 1 264 ? -40.518 5.697 -2.493 1.00 38.84 264 VAL A O 1
ATOM 2114 N N . ILE A 1 265 ? -41.140 7.292 -1.080 1.00 36.84 265 ILE A N 1
ATOM 2115 C CA . ILE A 1 265 ? -40.323 6.797 0.037 1.00 36.84 265 ILE A CA 1
ATOM 2116 C C . ILE A 1 265 ? -41.251 6.391 1.180 1.00 36.84 265 ILE A C 1
ATOM 2118 O O . ILE A 1 265 ? -41.292 7.078 2.189 1.00 36.84 265 ILE A O 1
ATOM 2122 N N . LEU A 1 266 ? -42.050 5.330 1.004 1.00 35.53 266 LEU A N 1
ATOM 2123 C CA . LEU A 1 266 ? -42.740 4.657 2.123 1.00 35.53 266 LEU A CA 1
ATOM 2124 C C . LEU A 1 266 ? -43.256 3.228 1.829 1.00 35.53 266 LEU A C 1
ATOM 2126 O O . LEU A 1 266 ? -43.986 2.695 2.652 1.00 35.53 266 LEU A O 1
ATOM 2130 N N . ASP A 1 267 ? -42.828 2.564 0.744 1.00 37.22 267 ASP A N 1
ATOM 2131 C CA . ASP A 1 267 ? -43.333 1.218 0.379 1.00 37.22 267 ASP A CA 1
ATOM 2132 C C . ASP A 1 267 ? -42.272 0.096 0.322 1.00 37.22 267 ASP A C 1
ATOM 2134 O O . ASP A 1 267 ? -42.500 -0.953 -0.275 1.00 37.22 267 ASP A O 1
ATOM 2138 N N . PHE A 1 268 ? -41.114 0.249 0.978 1.00 33.28 268 PHE A N 1
ATOM 2139 C CA . PHE A 1 268 ? -40.103 -0.830 1.034 1.00 33.28 268 PHE A CA 1
ATOM 2140 C C . PHE A 1 268 ? -39.687 -1.298 2.434 1.00 33.28 268 PHE A C 1
ATOM 2142 O O . PHE A 1 268 ? -38.778 -2.118 2.563 1.00 33.28 268 PHE A O 1
ATOM 2149 N N . VAL A 1 269 ? -40.386 -0.855 3.482 1.00 39.31 269 VAL A N 1
ATOM 2150 C CA . VAL A 1 269 ? -40.184 -1.345 4.853 1.00 39.31 269 VAL A CA 1
ATOM 2151 C C . VAL A 1 269 ? -41.534 -1.671 5.482 1.00 39.31 269 VAL A C 1
ATOM 2153 O O . VAL A 1 269 ? -41.965 -0.991 6.398 1.00 39.31 269 VAL A O 1
ATOM 2156 N N . ASP A 1 270 ? -42.212 -2.704 4.976 1.00 37.81 270 ASP A N 1
ATOM 2157 C CA . ASP A 1 270 ? -43.061 -3.538 5.833 1.00 37.81 270 ASP A CA 1
ATOM 2158 C C . ASP A 1 270 ? -43.451 -4.850 5.139 1.00 37.81 270 ASP A C 1
ATOM 2160 O O . ASP A 1 270 ? -44.410 -4.915 4.371 1.00 37.81 270 ASP A O 1
ATOM 2164 N N . LYS A 1 271 ? -42.651 -5.902 5.354 1.00 37.00 271 LYS A N 1
ATOM 2165 C CA . LYS A 1 271 ? -43.054 -7.323 5.279 1.00 37.00 271 LYS A CA 1
ATOM 2166 C C . LYS A 1 271 ? -41.838 -8.213 5.499 1.00 37.00 271 LYS A C 1
ATOM 2168 O O . LYS A 1 271 ? -41.238 -8.710 4.550 1.00 37.00 271 LYS A O 1
ATOM 2173 N N . LYS A 1 272 ? -41.508 -8.455 6.766 1.00 36.16 272 LYS A N 1
ATOM 2174 C CA . LYS A 1 272 ? -40.986 -9.750 7.231 1.00 36.16 272 LYS A CA 1
ATOM 2175 C C . LYS A 1 272 ? -40.993 -9.784 8.757 1.00 36.16 272 LYS A C 1
ATOM 2177 O O . LYS A 1 272 ? -39.955 -9.725 9.398 1.00 36.16 272 LYS A O 1
ATOM 2182 N N . GLU A 1 273 ? -42.183 -9.959 9.323 1.00 35.56 273 GLU A N 1
ATOM 2183 C CA . GLU A 1 273 ? -42.308 -10.588 10.633 1.00 35.56 273 GLU A CA 1
ATOM 2184 C C . GLU A 1 273 ? -43.131 -11.876 10.544 1.00 35.56 273 GLU A C 1
ATOM 2186 O O . GLU A 1 273 ? -44.211 -11.932 9.960 1.00 35.56 273 GLU A O 1
ATOM 2191 N N . PHE A 1 274 ? -42.530 -12.907 11.139 1.00 34.22 274 PHE A N 1
ATOM 2192 C CA . PHE A 1 274 ? -43.138 -13.986 11.907 1.00 34.22 274 PHE A CA 1
ATOM 2193 C C . PHE A 1 274 ? -44.291 -14.800 11.306 1.00 34.22 274 PHE A C 1
ATOM 2195 O O . PHE A 1 274 ? -45.453 -14.404 11.310 1.00 34.22 274 PHE A O 1
ATOM 2202 N N . LYS A 1 275 ? -43.984 -16.073 11.026 1.00 35.25 275 LYS A N 1
ATOM 2203 C CA . LYS A 1 275 ? -44.843 -17.198 11.426 1.00 35.25 275 LYS A CA 1
ATOM 2204 C C . LYS A 1 275 ? -43.999 -18.450 11.662 1.00 35.25 275 LYS A C 1
ATOM 2206 O O . LYS A 1 275 ? -43.710 -19.209 10.745 1.00 35.25 275 LYS A O 1
ATOM 2211 N N . GLY A 1 276 ? -43.632 -18.659 12.923 1.00 32.69 276 GLY A N 1
ATOM 2212 C CA . GLY A 1 276 ? -43.482 -20.005 13.460 1.00 32.69 276 GLY A CA 1
ATOM 2213 C C . GLY A 1 276 ? -44.865 -20.571 13.785 1.00 32.69 276 GLY A C 1
ATOM 2214 O O . GLY A 1 276 ? -45.747 -19.841 14.245 1.00 32.69 276 GLY A O 1
ATOM 2215 N N . ARG A 1 277 ? -45.060 -21.871 13.562 1.00 35.22 277 ARG A N 1
ATOM 2216 C CA . ARG A 1 277 ? -46.065 -22.649 14.290 1.00 35.22 277 ARG A CA 1
ATOM 2217 C C . ARG A 1 277 ? -45.644 -24.112 14.364 1.00 35.22 277 ARG A C 1
ATOM 2219 O O . ARG A 1 277 ? -45.346 -24.728 13.348 1.00 35.22 277 ARG A O 1
ATOM 2226 N N . MET A 1 278 ? -45.624 -24.593 15.602 1.00 34.09 278 MET A N 1
ATOM 2227 C CA . MET A 1 278 ? -45.589 -25.991 16.013 1.00 34.09 278 MET A CA 1
ATOM 2228 C C . MET A 1 278 ? -46.704 -26.795 15.334 1.00 34.09 278 MET A C 1
ATOM 2230 O O . MET A 1 278 ? -47.833 -26.307 15.229 1.00 34.09 278 MET A O 1
ATOM 2234 N N . ASN A 1 279 ? -46.371 -28.017 14.929 1.00 37.88 279 ASN A N 1
ATOM 2235 C CA . ASN A 1 279 ? -46.964 -29.262 15.423 1.00 37.88 279 ASN A CA 1
ATOM 2236 C C . ASN A 1 279 ? -45.948 -30.388 15.230 1.00 37.88 279 ASN A C 1
ATOM 2238 O O . ASN A 1 279 ? -45.286 -30.383 14.169 1.00 37.88 279 ASN A O 1
#

Sequence (279 aa):
FKLSKQHKPGADRLSRLLALQPEFINSVTAALINSPSGTHISAPTIFLDKEYDVIYVSKIANSFPPIILEFQAKVNLDFIHRAFSYCMEVYKQYSILPIVLVFYIKEMDQFLLVEKFKTTQQWPYMLETECSFVSRHFYLLTKDSIMDLVNADEPLPPLAAALHMEAATQDGTQESSRLDTLKRVCVDAHDQFEKIVKSPRLDPGQAIRYALAGMEYTSQTARKIDDLLSNEDDCVTPMEEPDSDDLVCNDPARKPESDFDKQVILDFVDKKEFKGRMN

Organism: Rhizopus azygosporus (NCBI:txid86630)